Protein AF-Q2NH17-F1 (afdb_monomer_lite)

Sequence (247 aa):
MTDDKYIAPPWIKYPTAPEKSDFWRNGSGAEYLIKFNKNITDKDKYYKIFPKAPTFTQELEPSTSLSEDAQELIKSTLKPLFIKLWTRDGKPKYNIDFNEDKNYIQMYDTIYKDTTHHIHIGTKTYDSAKEIISLIENDLKSKSPELWNELKYTLYLNALYYKIVTDINFTKELIKTKDRCIVFKSDNLEWGVTIDDGKLIGQNLFGFAMMEIRDVLCDVYENYDLIDWDLSGSPYSKERCSCNHVH

InterPro domains:
  IPR012816 NADAR [PF08719] (94-217)
  IPR012816 NADAR [cd15457] (123-215)
  IPR037238 YbiA-like superfamily [G3DSA:1.10.357.40] (50-223)
  IPR037238 YbiA-like superfamily [SSF143990] (108-218)

Foldseek 3Di:
DDLQFAAADLCQQPVQEAPPHCCCVDDPNVVLVVLNVVRDPDVVVVCQLAPDFLSHDDADQADPVADPVLNCLQPDPPHDPLQGDPDNQQDFPDDDFCQVPVQADEDECCQQVAQPFWQDHHPDTHRGLVRQLVVVLVVQVVVPPSSCVRRSLSNLLSSSLSSQSLAVVSLVVLLVCPPHQYAYDDPAQACGFDADPNGTGHDNSVSSSSV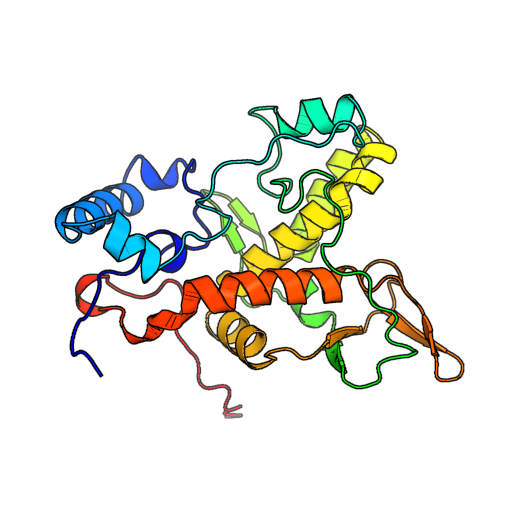VSNVSSCRNCVCVVSHDCVSNPDGSYDDDPPDPPPD

Radius of gyration: 18.93 Å; chains: 1; bounding box: 44×49×52 Å

Organism: Methanosphaera stadtmanae (strain ATCC 43021 / DSM 3091 / JCM 11832 / MCB-3) (NCBI:txid339860)

pLDDT: mean 91.47, std 10.37, range [31.08, 98.12]

Structure (mmCIF, N/CA/C/O backbone):
data_AF-Q2NH17-F1
#
_entry.id   AF-Q2NH17-F1
#
loop_
_atom_site.group_PDB
_atom_site.id
_atom_site.type_symbol
_atom_site.label_atom_id
_atom_site.label_alt_id
_atom_site.label_comp_id
_atom_site.label_asym_id
_atom_site.label_entity_id
_atom_site.label_seq_id
_atom_site.pdbx_PDB_ins_code
_atom_site.Cartn_x
_atom_site.Cartn_y
_atom_site.Cartn_z
_atom_site.occupancy
_atom_site.B_iso_or_equiv
_atom_site.auth_seq_id
_atom_site.auth_comp_id
_atom_site.auth_asym_id
_atom_site.auth_atom_id
_atom_site.pdbx_PDB_model_num
ATOM 1 N N . MET A 1 1 ? -1.056 -19.127 -25.199 1.00 43.59 1 MET A N 1
ATOM 2 C CA . MET A 1 1 ? -0.249 -18.203 -24.382 1.00 43.59 1 MET A CA 1
ATOM 3 C C . MET A 1 1 ? 0.605 -17.443 -25.370 1.00 43.59 1 MET A C 1
ATOM 5 O O . MET A 1 1 ? 1.228 -18.084 -26.203 1.00 43.59 1 MET A O 1
ATOM 9 N N . THR A 1 2 ? 0.488 -16.124 -25.420 1.00 48.53 2 THR A N 1
ATOM 10 C CA . THR A 1 2 ? 1.326 -15.289 -26.286 1.00 48.53 2 THR A CA 1
ATOM 11 C C . THR A 1 2 ? 2.739 -15.280 -25.708 1.00 48.53 2 THR A C 1
ATOM 13 O O . THR A 1 2 ? 2.886 -14.955 -24.535 1.00 48.53 2 THR A O 1
ATOM 16 N N . ASP A 1 3 ? 3.758 -15.607 -26.507 1.00 62.19 3 ASP A N 1
ATOM 17 C CA . ASP A 1 3 ? 5.193 -15.513 -26.148 1.00 62.19 3 ASP A CA 1
ATOM 18 C C . ASP A 1 3 ? 5.678 -14.055 -25.971 1.00 62.19 3 ASP A C 1
ATOM 20 O O . ASP A 1 3 ? 6.877 -13.769 -25.947 1.00 62.19 3 ASP A O 1
ATOM 24 N N . ASP A 1 4 ? 4.745 -13.110 -25.868 1.00 77.19 4 ASP A N 1
ATOM 25 C CA . ASP A 1 4 ? 5.026 -11.696 -25.702 1.00 77.19 4 ASP A CA 1
ATOM 26 C C . ASP A 1 4 ? 5.617 -11.470 -24.308 1.00 77.19 4 ASP A C 1
ATOM 28 O O . ASP A 1 4 ? 4.916 -11.574 -23.299 1.00 77.19 4 ASP A O 1
ATOM 32 N N . LYS A 1 5 ? 6.912 -11.146 -24.255 1.00 89.75 5 LYS A N 1
ATOM 33 C CA . LYS A 1 5 ? 7.563 -10.695 -23.027 1.00 89.75 5 LYS A CA 1
ATOM 34 C C . LYS A 1 5 ? 7.636 -9.170 -22.982 1.00 89.75 5 LYS A C 1
ATOM 36 O O . LYS A 1 5 ? 7.979 -8.522 -23.971 1.00 89.75 5 LYS A O 1
ATOM 41 N N . TYR A 1 6 ? 7.349 -8.595 -21.820 1.00 95.94 6 TYR A N 1
ATOM 42 C CA . TYR A 1 6 ? 7.254 -7.150 -21.621 1.00 95.94 6 TYR A CA 1
ATOM 43 C C . TYR A 1 6 ? 8.333 -6.646 -20.667 1.00 95.94 6 TYR A C 1
ATOM 45 O O . TYR A 1 6 ? 8.653 -7.303 -19.681 1.00 95.94 6 TYR A O 1
ATOM 53 N N . ILE A 1 7 ? 8.877 -5.449 -20.906 1.00 97.44 7 ILE A N 1
ATOM 54 C CA . ILE A 1 7 ? 9.678 -4.795 -19.864 1.00 97.44 7 ILE A CA 1
ATOM 55 C C . ILE A 1 7 ? 8.804 -4.589 -18.622 1.00 97.44 7 ILE A C 1
ATOM 57 O O . ILE A 1 7 ? 7.632 -4.278 -18.764 1.00 97.44 7 ILE A O 1
ATOM 61 N N . ALA A 1 8 ? 9.340 -4.755 -17.415 1.00 97.50 8 ALA A N 1
ATOM 62 C CA . ALA A 1 8 ? 8.573 -4.548 -16.198 1.00 97.50 8 ALA A CA 1
ATOM 63 C C . ALA A 1 8 ? 8.121 -3.079 -16.100 1.00 97.50 8 ALA A C 1
ATOM 65 O O . ALA A 1 8 ? 8.876 -2.159 -16.440 1.00 97.50 8 ALA A O 1
ATOM 66 N N . PRO A 1 9 ? 6.909 -2.808 -15.599 1.00 97.31 9 PRO A N 1
ATOM 67 C CA . PRO A 1 9 ? 6.515 -1.441 -15.334 1.00 97.31 9 PRO A CA 1
ATOM 68 C C . PRO A 1 9 ? 7.283 -0.863 -14.132 1.00 97.31 9 PRO A C 1
ATOM 70 O O . PRO A 1 9 ? 7.614 -1.603 -13.197 1.00 97.31 9 PRO A O 1
ATOM 73 N N . PRO A 1 10 ? 7.517 0.465 -14.087 1.00 96.94 10 PRO A N 1
ATOM 74 C CA . PRO A 1 10 ? 8.231 1.123 -12.993 1.00 96.94 10 PRO A CA 1
ATOM 75 C C . PRO A 1 10 ? 7.673 0.799 -11.603 1.00 96.94 10 PRO A C 1
ATOM 77 O O . PRO A 1 10 ? 8.448 0.612 -10.671 1.00 96.94 10 PRO A O 1
ATOM 80 N N . TRP A 1 11 ? 6.350 0.656 -11.473 1.00 96.19 11 TRP A N 1
ATOM 81 C CA . TRP A 1 11 ? 5.683 0.345 -10.204 1.00 96.19 11 TRP A CA 1
ATOM 82 C C . TRP A 1 11 ? 5.767 -1.120 -9.766 1.00 96.19 11 TRP A C 1
ATOM 84 O O . TRP A 1 11 ? 5.442 -1.404 -8.622 1.00 96.19 11 TRP A O 1
ATOM 94 N N . ILE A 1 12 ? 6.205 -2.042 -10.628 1.00 96.56 12 ILE A N 1
ATOM 95 C CA . ILE A 1 12 ? 6.533 -3.427 -10.236 1.00 96.56 12 ILE A CA 1
ATOM 96 C C . ILE A 1 12 ? 8.044 -3.576 -10.046 1.00 96.56 12 ILE A C 1
ATOM 98 O O . ILE A 1 12 ? 8.497 -4.279 -9.146 1.00 96.56 12 ILE A O 1
ATOM 102 N N . LYS A 1 13 ? 8.844 -2.903 -10.882 1.00 96.19 13 LYS A N 1
ATOM 103 C CA . LYS A 1 13 ? 10.307 -2.913 -10.781 1.00 96.19 13 LYS A CA 1
ATOM 104 C C . LYS A 1 13 ? 10.810 -2.198 -9.524 1.00 96.19 13 LYS A C 1
ATOM 106 O O . LYS A 1 13 ? 11.774 -2.653 -8.915 1.00 96.19 13 LYS A O 1
ATOM 111 N N . TYR A 1 14 ? 10.185 -1.080 -9.170 1.00 94.88 14 TYR A N 1
ATOM 112 C CA . TYR A 1 14 ? 10.522 -0.244 -8.020 1.00 94.88 14 TYR A CA 1
ATOM 113 C C . TYR A 1 14 ? 9.231 0.131 -7.268 1.00 94.88 14 TYR A C 1
ATOM 115 O O . TYR A 1 14 ? 8.840 1.301 -7.245 1.00 94.88 14 TYR A O 1
ATOM 123 N N . PRO A 1 15 ? 8.539 -0.847 -6.653 1.00 93.44 15 PRO A N 1
ATOM 124 C CA . PRO A 1 15 ? 7.209 -0.643 -6.074 1.00 93.44 15 PRO A CA 1
ATOM 125 C C . PRO A 1 15 ? 7.209 0.346 -4.903 1.00 93.44 15 PRO A C 1
ATOM 127 O O . PRO A 1 15 ? 6.196 0.991 -4.622 1.00 93.44 15 PRO A O 1
ATOM 130 N N . THR A 1 16 ? 8.364 0.522 -4.256 1.00 92.06 16 THR A N 1
ATOM 131 C CA . THR A 1 16 ? 8.556 1.460 -3.150 1.00 92.06 16 THR A CA 1
ATOM 132 C C . THR A 1 16 ? 8.984 2.868 -3.588 1.00 92.06 16 THR A C 1
ATOM 134 O O . THR A 1 16 ? 9.217 3.728 -2.739 1.00 92.06 16 THR A O 1
ATOM 137 N N . ALA A 1 17 ? 9.068 3.138 -4.898 1.00 92.44 17 ALA A N 1
ATOM 138 C CA . ALA A 1 17 ? 9.430 4.439 -5.458 1.00 92.44 17 ALA A CA 1
ATOM 139 C C . ALA A 1 17 ? 8.215 5.115 -6.133 1.00 92.44 17 ALA A C 1
ATOM 141 O O . ALA A 1 17 ? 7.954 4.868 -7.311 1.00 92.44 17 ALA A O 1
ATOM 142 N N . PRO A 1 18 ? 7.478 5.996 -5.425 1.00 91.25 18 PRO A N 1
ATOM 143 C CA . PRO A 1 18 ? 6.349 6.739 -5.993 1.00 91.25 18 PRO A CA 1
ATOM 144 C C . PRO A 1 18 ? 6.716 7.520 -7.254 1.00 91.25 18 PRO A C 1
ATOM 146 O O . PRO A 1 18 ? 7.842 7.996 -7.366 1.00 91.25 18 PRO A O 1
ATOM 149 N N . GLU A 1 19 ? 5.757 7.753 -8.152 1.00 90.81 19 GLU A N 1
ATOM 150 C CA . GLU A 1 19 ? 5.987 8.444 -9.438 1.00 90.81 19 GLU A CA 1
ATOM 151 C C . GLU A 1 19 ? 6.647 9.827 -9.282 1.00 90.81 19 GLU A C 1
ATOM 153 O O . GLU A 1 19 ? 7.507 10.199 -10.075 1.00 90.81 19 GLU A O 1
ATOM 158 N N . LYS A 1 20 ? 6.302 10.575 -8.225 1.00 87.75 20 LYS A N 1
ATOM 159 C CA . LYS A 1 20 ? 6.858 11.914 -7.944 1.00 87.75 20 LYS A CA 1
ATOM 160 C C . LYS A 1 20 ? 8.174 11.901 -7.144 1.00 87.75 20 LYS A C 1
ATOM 162 O O . LYS A 1 20 ? 8.667 12.966 -6.784 1.00 87.75 20 LYS A O 1
ATOM 167 N N . SER A 1 21 ? 8.724 10.725 -6.837 1.00 88.62 21 SER A N 1
ATOM 168 C CA . SER A 1 21 ? 9.967 10.568 -6.071 1.00 88.62 21 SER A CA 1
ATOM 169 C C . SER A 1 21 ? 11.184 11.127 -6.813 1.00 88.62 21 SER A C 1
ATOM 171 O O . SER A 1 21 ? 11.317 10.951 -8.025 1.00 88.62 21 SER A O 1
ATOM 173 N N . ASP A 1 22 ? 12.135 11.701 -6.069 1.00 89.06 22 ASP A N 1
ATOM 174 C CA . ASP A 1 22 ? 13.439 12.109 -6.609 1.00 89.06 22 ASP A CA 1
ATOM 175 C C . ASP A 1 22 ? 14.248 10.929 -7.174 1.00 89.06 22 ASP A C 1
ATOM 177 O O . ASP A 1 22 ? 15.114 11.140 -8.022 1.00 89.06 22 ASP A O 1
ATOM 181 N N . PHE A 1 23 ? 13.920 9.689 -6.784 1.00 91.44 23 PHE A N 1
ATOM 182 C CA . PHE A 1 23 ? 14.492 8.465 -7.359 1.00 91.44 23 PHE A CA 1
ATOM 183 C C . PHE A 1 23 ? 14.424 8.445 -8.894 1.00 91.44 23 PHE A C 1
ATOM 185 O O . PHE A 1 23 ? 15.325 7.941 -9.556 1.00 91.44 23 PHE A O 1
ATOM 192 N N . TRP A 1 24 ? 13.374 9.026 -9.476 1.00 94.06 24 TRP A N 1
ATOM 193 C CA . TRP A 1 24 ? 13.158 9.036 -10.922 1.00 94.06 24 TRP A CA 1
ATOM 194 C C . TRP A 1 24 ? 13.923 10.135 -11.663 1.00 94.06 24 TRP A C 1
ATOM 196 O O . TRP A 1 24 ? 13.931 10.148 -12.893 1.00 94.06 24 TRP A O 1
ATOM 206 N N . ARG A 1 25 ? 14.557 11.066 -10.941 1.00 92.31 25 ARG A N 1
ATOM 207 C CA . ARG A 1 25 ? 15.216 12.240 -11.532 1.00 92.31 25 ARG A CA 1
ATOM 208 C C . ARG A 1 25 ? 16.667 11.986 -11.924 1.00 92.31 25 ARG A C 1
ATOM 210 O O . ARG A 1 25 ? 17.185 12.696 -12.781 1.00 92.31 25 ARG A O 1
ATOM 217 N N . ASN A 1 26 ? 17.333 11.012 -11.307 1.00 90.62 26 ASN A N 1
ATOM 218 C CA . ASN A 1 26 ? 18.725 10.671 -11.596 1.00 90.62 26 ASN A CA 1
ATOM 219 C C . ASN A 1 26 ? 19.029 9.189 -11.308 1.00 90.62 26 ASN A C 1
ATOM 221 O O . ASN A 1 26 ? 18.179 8.448 -10.817 1.00 90.62 26 ASN A O 1
ATOM 225 N N . GLY A 1 27 ? 20.244 8.757 -11.658 1.00 91.06 27 GLY A N 1
ATOM 226 C CA . GLY A 1 27 ? 20.744 7.414 -11.369 1.00 91.06 27 GLY A CA 1
ATOM 227 C C . GLY A 1 27 ? 19.904 6.292 -11.987 1.00 91.06 27 GLY A C 1
ATOM 228 O O . GLY A 1 27 ? 19.336 6.436 -13.072 1.00 91.06 27 GLY A O 1
ATOM 229 N N . SER A 1 28 ? 19.815 5.171 -11.268 1.00 91.19 28 SER A N 1
ATOM 230 C CA . SER A 1 28 ? 19.184 3.940 -11.756 1.00 91.19 28 SER A CA 1
ATOM 231 C C . SER A 1 28 ? 17.696 4.095 -12.078 1.00 91.19 28 SER A C 1
ATOM 233 O O . SER A 1 28 ? 17.215 3.474 -13.026 1.00 91.19 28 SER A O 1
ATOM 235 N N . GLY A 1 29 ? 16.963 4.940 -11.346 1.00 93.75 29 GLY A N 1
ATOM 236 C CA . GLY A 1 29 ? 15.556 5.217 -11.634 1.00 93.75 29 GLY A CA 1
ATOM 237 C C . GLY A 1 29 ? 15.375 5.951 -12.963 1.00 93.75 29 GLY A C 1
ATOM 238 O O . GLY A 1 29 ? 14.592 5.514 -13.809 1.00 93.75 29 GLY A O 1
ATOM 239 N N . ALA A 1 30 ? 16.139 7.024 -13.192 1.00 96.12 30 ALA A N 1
ATOM 240 C CA . ALA A 1 30 ? 16.091 7.772 -14.451 1.00 96.12 30 ALA A CA 1
ATOM 241 C C . ALA A 1 30 ? 16.504 6.911 -15.659 1.00 96.12 30 ALA A C 1
ATOM 243 O O . ALA A 1 30 ? 15.814 6.900 -16.682 1.00 96.12 30 ALA A O 1
ATOM 244 N N . GLU A 1 31 ? 17.586 6.138 -15.529 1.00 96.69 31 GLU A N 1
ATOM 245 C CA . GLU A 1 31 ? 18.033 5.192 -16.559 1.00 96.69 31 GLU A CA 1
ATOM 246 C C . GLU A 1 31 ? 16.952 4.156 -16.885 1.00 96.69 31 GLU A C 1
ATOM 248 O O . GLU A 1 31 ? 16.686 3.866 -18.057 1.00 96.69 31 GLU A O 1
ATOM 253 N N . TYR A 1 32 ? 16.276 3.634 -15.857 1.00 97.31 32 TYR A N 1
ATOM 254 C CA . TYR A 1 32 ? 15.197 2.676 -16.046 1.00 97.31 32 TYR A CA 1
ATOM 255 C C . TYR A 1 32 ? 13.991 3.287 -16.763 1.00 97.31 32 TYR A C 1
ATOM 257 O O . TYR A 1 32 ? 13.430 2.640 -17.644 1.00 97.31 32 TYR A O 1
ATOM 265 N N . LEU A 1 33 ? 13.617 4.539 -16.472 1.00 96.56 33 LEU A N 1
ATOM 266 C CA . LEU A 1 33 ? 12.535 5.216 -17.198 1.00 96.56 33 LEU A CA 1
ATOM 267 C C . LEU A 1 33 ? 12.870 5.441 -18.671 1.00 96.56 33 LEU A C 1
ATOM 269 O O . LEU A 1 33 ? 11.996 5.278 -19.523 1.00 96.56 33 LEU A O 1
ATOM 273 N N . ILE A 1 34 ? 14.117 5.787 -19.000 1.00 96.44 34 ILE A N 1
ATOM 274 C CA . ILE A 1 34 ? 14.558 5.894 -20.398 1.00 96.44 34 ILE A CA 1
ATOM 275 C C . ILE A 1 34 ? 14.418 4.533 -21.085 1.00 96.44 34 ILE A C 1
ATOM 277 O O . ILE A 1 34 ? 13.842 4.442 -22.172 1.00 96.44 34 ILE A O 1
ATOM 281 N N . LYS A 1 35 ? 14.882 3.461 -20.429 1.00 97.19 35 LYS A N 1
ATOM 282 C CA . LYS A 1 35 ? 14.757 2.089 -20.936 1.00 97.19 35 LYS A CA 1
ATOM 283 C C . LYS A 1 35 ? 13.294 1.688 -21.134 1.00 97.19 35 LYS A C 1
ATOM 285 O O . LYS A 1 35 ? 12.949 1.192 -22.201 1.00 97.19 35 LYS A O 1
ATOM 290 N N . PHE A 1 36 ? 12.438 1.944 -20.151 1.00 97.12 36 PHE A N 1
ATOM 291 C CA . PHE A 1 36 ? 11.000 1.682 -20.197 1.00 97.12 36 PHE A CA 1
ATOM 292 C C . PHE A 1 36 ? 10.325 2.390 -21.369 1.00 97.12 36 PHE A C 1
ATOM 294 O O . PHE A 1 36 ? 9.698 1.740 -22.200 1.00 97.12 36 PHE A O 1
ATOM 301 N N . ASN A 1 37 ? 10.537 3.700 -21.512 1.00 95.62 37 ASN A N 1
ATOM 302 C CA . ASN A 1 37 ? 9.937 4.475 -22.598 1.00 95.62 37 ASN A CA 1
ATOM 303 C C . ASN A 1 37 ? 10.445 4.056 -23.987 1.00 95.62 37 ASN A C 1
ATOM 305 O O . ASN A 1 37 ? 9.685 4.119 -24.945 1.00 95.62 37 ASN A O 1
ATOM 309 N N . LYS A 1 38 ? 11.699 3.601 -24.111 1.00 95.88 38 LYS A N 1
ATOM 310 C CA . LYS A 1 38 ? 12.240 3.096 -25.384 1.00 95.88 38 LYS A CA 1
ATOM 311 C C . LYS A 1 38 ? 11.610 1.766 -25.814 1.00 95.88 38 LYS A C 1
ATOM 313 O O . LYS A 1 38 ? 11.531 1.499 -27.008 1.00 95.88 38 LYS A O 1
ATOM 318 N N . ASN A 1 39 ? 11.201 0.931 -24.858 1.00 95.31 39 ASN A N 1
ATOM 319 C CA . ASN A 1 39 ? 10.670 -0.410 -25.122 1.00 95.31 39 ASN A CA 1
ATOM 320 C C . ASN A 1 39 ? 9.137 -0.451 -25.228 1.00 95.31 39 ASN A C 1
ATOM 322 O O . ASN A 1 39 ? 8.578 -1.519 -25.461 1.00 95.31 39 ASN A O 1
ATOM 326 N N . ILE A 1 40 ? 8.449 0.685 -25.075 1.00 94.12 40 ILE A N 1
ATOM 327 C CA . ILE A 1 40 ? 6.987 0.760 -25.157 1.00 94.12 40 ILE A CA 1
ATOM 328 C C . ILE A 1 40 ? 6.589 1.695 -26.286 1.00 94.12 40 ILE A C 1
ATOM 330 O O . ILE A 1 40 ? 6.751 2.909 -26.195 1.00 94.12 40 ILE A O 1
ATOM 334 N N . THR A 1 41 ? 6.027 1.112 -27.341 1.00 90.06 41 THR A N 1
ATOM 335 C CA . THR A 1 41 ? 5.522 1.847 -28.506 1.00 90.06 41 THR A CA 1
ATOM 336 C C . THR A 1 41 ? 4.108 2.379 -28.289 1.00 90.06 41 THR A C 1
ATOM 338 O O . THR A 1 41 ? 3.795 3.476 -28.735 1.00 90.06 41 THR A O 1
ATOM 341 N N . ASP A 1 42 ? 3.264 1.620 -27.586 1.00 94.12 42 ASP A N 1
ATOM 342 C CA . ASP A 1 42 ? 1.873 1.967 -27.287 1.00 94.12 42 ASP A CA 1
ATOM 343 C C . ASP A 1 42 ? 1.634 1.871 -25.776 1.00 94.12 42 ASP A C 1
ATOM 345 O O . ASP A 1 42 ? 1.506 0.781 -25.210 1.00 94.12 42 ASP A O 1
ATOM 349 N N . LYS A 1 43 ? 1.605 3.034 -25.119 1.00 93.31 43 LYS A N 1
ATOM 350 C CA . LYS A 1 43 ? 1.396 3.131 -23.670 1.00 93.31 43 LYS A CA 1
ATOM 351 C C . LYS A 1 43 ? -0.020 2.751 -23.260 1.00 93.31 43 LYS A C 1
ATOM 353 O O . LYS A 1 43 ? -0.178 2.168 -22.194 1.00 93.31 43 LYS A O 1
ATOM 358 N N . ASP A 1 44 ? -1.025 3.026 -24.085 1.00 93.88 44 ASP A N 1
ATOM 359 C CA . ASP A 1 44 ? -2.419 2.743 -23.741 1.00 93.88 44 ASP A CA 1
ATOM 360 C C . ASP A 1 44 ? -2.690 1.241 -23.788 1.00 93.88 44 ASP A C 1
ATOM 362 O O . ASP A 1 44 ? -3.342 0.696 -22.896 1.00 93.88 44 ASP A O 1
ATOM 366 N N . LYS A 1 45 ? -2.138 0.541 -24.787 1.00 94.69 45 LYS A N 1
ATOM 367 C CA . LYS A 1 45 ? -2.148 -0.926 -24.812 1.00 94.69 45 LYS A CA 1
ATOM 368 C C . LYS A 1 45 ? -1.350 -1.493 -23.643 1.00 94.69 45 LYS A C 1
ATOM 370 O O . LYS A 1 45 ? -1.830 -2.402 -22.971 1.00 94.69 45 LYS A O 1
ATOM 375 N N . TYR A 1 46 ? -0.163 -0.952 -23.378 1.00 95.81 46 TYR A N 1
ATOM 376 C CA . TYR A 1 46 ? 0.689 -1.432 -22.295 1.00 95.81 46 TYR A CA 1
ATOM 377 C C . TYR A 1 46 ? 0.016 -1.281 -20.919 1.00 95.81 46 TYR A C 1
ATOM 379 O O . TYR A 1 46 ? 0.009 -2.227 -20.138 1.00 95.81 46 TYR A O 1
ATOM 387 N N . TYR A 1 47 ? -0.615 -0.138 -20.632 1.00 95.19 47 TYR A N 1
ATOM 388 C CA . TYR A 1 47 ? -1.283 0.110 -19.349 1.00 95.19 47 TYR A CA 1
ATOM 389 C C . TYR A 1 47 ? -2.574 -0.691 -19.146 1.00 95.19 47 TYR A C 1
ATOM 391 O O . TYR A 1 47 ? -3.039 -0.802 -18.016 1.00 95.19 47 TYR A O 1
ATOM 399 N N . LYS A 1 48 ? -3.144 -1.278 -20.206 1.00 95.38 48 LYS A N 1
ATOM 400 C CA . LYS A 1 48 ? -4.221 -2.274 -20.075 1.00 95.38 48 LYS A CA 1
ATOM 401 C C . LYS A 1 48 ? -3.701 -3.638 -19.622 1.00 95.38 48 LYS A C 1
ATOM 403 O O . LYS A 1 48 ? -4.440 -4.363 -18.976 1.00 95.38 48 LYS A O 1
ATOM 408 N N . ILE A 1 49 ? -2.461 -3.981 -19.975 1.00 95.62 49 ILE A N 1
ATOM 409 C CA . ILE A 1 49 ? -1.808 -5.238 -19.569 1.00 95.62 49 ILE A CA 1
ATOM 410 C C . ILE A 1 49 ? -1.223 -5.089 -18.161 1.00 95.62 49 ILE A C 1
ATOM 412 O O . ILE A 1 49 ? -1.355 -5.976 -17.325 1.00 95.62 49 ILE A O 1
ATOM 416 N N . PHE A 1 50 ? -0.590 -3.948 -17.897 1.00 96.38 50 PHE A N 1
ATOM 417 C CA . PHE A 1 50 ? -0.048 -3.594 -16.594 1.00 96.38 50 PHE A CA 1
ATOM 418 C C . PHE A 1 50 ? -0.726 -2.309 -16.114 1.00 96.38 50 PHE A C 1
ATOM 420 O O . PHE A 1 50 ? -0.272 -1.216 -16.466 1.00 96.38 50 PHE A O 1
ATOM 427 N N . PRO A 1 51 ? -1.811 -2.393 -15.331 1.00 96.56 51 PRO A N 1
ATOM 428 C CA . PRO A 1 51 ? -2.416 -1.209 -14.744 1.00 96.56 51 PRO A CA 1
ATOM 429 C C . PRO A 1 51 ? -1.474 -0.581 -13.712 1.00 96.56 51 PRO A C 1
ATOM 431 O O . PRO A 1 51 ? -0.674 -1.257 -13.058 1.00 96.56 51 PRO A O 1
ATOM 434 N N . LYS A 1 52 ? -1.547 0.747 -13.581 1.00 95.31 52 LYS A N 1
ATOM 435 C CA . LYS A 1 52 ? -0.714 1.502 -12.640 1.00 95.31 52 LYS A CA 1
ATOM 436 C C . LYS A 1 52 ? -1.093 1.173 -11.198 1.00 95.31 52 LYS A C 1
ATOM 438 O O . LYS A 1 52 ? -2.257 1.278 -10.824 1.00 95.31 52 LYS A O 1
ATOM 443 N N . ALA A 1 53 ? -0.091 0.895 -10.368 1.00 93.81 53 ALA A N 1
ATOM 444 C CA . ALA A 1 53 ? -0.295 0.791 -8.929 1.00 93.81 53 ALA A CA 1
ATOM 445 C C . ALA A 1 53 ? -0.640 2.159 -8.295 1.00 93.81 53 ALA A C 1
ATOM 447 O O . ALA A 1 53 ? -0.265 3.199 -8.849 1.00 93.81 53 ALA A O 1
ATOM 448 N N . PRO A 1 54 ? -1.254 2.195 -7.097 1.00 89.69 54 PRO A N 1
ATOM 449 C CA . PRO A 1 54 ? -1.608 3.425 -6.391 1.00 89.69 54 PRO A CA 1
ATOM 450 C C . PRO A 1 54 ? -0.436 4.376 -6.175 1.00 89.69 54 PRO A C 1
ATOM 452 O O . PRO A 1 54 ? -0.627 5.582 -6.130 1.00 89.69 54 PRO A O 1
ATOM 455 N N . THR A 1 55 ? 0.807 3.899 -6.110 1.00 86.12 55 THR A N 1
ATOM 456 C CA . THR A 1 55 ? 1.996 4.766 -6.005 1.00 86.12 55 THR A CA 1
ATOM 457 C C . THR A 1 55 ? 2.304 5.558 -7.287 1.00 86.12 55 THR A C 1
ATOM 459 O O . THR A 1 55 ? 3.119 6.483 -7.252 1.00 86.12 55 THR A O 1
ATOM 462 N N . PHE A 1 56 ? 1.623 5.244 -8.395 1.00 90.62 56 PHE A N 1
ATOM 463 C CA . PHE A 1 56 ? 1.779 5.836 -9.732 1.00 90.62 56 PHE A CA 1
ATOM 464 C C . PHE A 1 56 ? 0.501 6.453 -10.308 1.00 90.62 56 PHE A C 1
ATOM 466 O O . PHE A 1 56 ? 0.495 6.928 -11.448 1.00 90.62 56 PHE A O 1
ATOM 473 N N . THR A 1 57 ? -0.593 6.439 -9.552 1.00 90.31 57 THR A N 1
ATOM 474 C CA . THR A 1 57 ? -1.839 7.109 -9.930 1.00 90.31 57 THR A CA 1
ATOM 475 C C . THR A 1 57 ? -1.836 8.574 -9.503 1.00 90.31 57 THR A C 1
ATOM 477 O O . THR A 1 57 ? -1.095 8.984 -8.603 1.00 90.31 57 THR A O 1
ATOM 480 N N . GLN A 1 58 ? -2.703 9.369 -10.129 1.00 88.31 58 GLN A N 1
ATOM 481 C CA . GLN A 1 58 ? -2.975 10.726 -9.666 1.00 88.31 58 GLN A CA 1
ATOM 482 C C . GLN A 1 58 ? -3.587 10.700 -8.263 1.00 88.31 58 GLN A C 1
ATOM 484 O O . GLN A 1 58 ? -4.165 9.704 -7.829 1.00 88.31 58 GLN A O 1
ATOM 489 N N . GLU A 1 59 ? -3.405 11.792 -7.533 1.00 90.50 59 GLU A N 1
ATOM 490 C CA . GLU A 1 59 ? -4.009 11.937 -6.215 1.00 90.50 59 GLU A CA 1
ATOM 491 C C . GLU A 1 59 ? -5.497 12.247 -6.343 1.00 90.50 59 GLU A C 1
ATOM 493 O O . GLU A 1 59 ? -5.930 12.876 -7.308 1.00 90.50 59 GLU A O 1
ATOM 498 N N . LEU A 1 60 ? -6.271 11.782 -5.367 1.00 92.94 60 LEU A N 1
ATOM 499 C CA . LEU A 1 60 ? -7.698 12.048 -5.308 1.00 92.94 60 LEU A CA 1
ATOM 500 C C . LEU A 1 60 ? -7.957 13.409 -4.670 1.00 92.94 60 LEU A C 1
ATOM 502 O O . LEU A 1 60 ? -7.338 13.756 -3.664 1.00 92.94 60 LEU A O 1
ATOM 506 N N . GLU A 1 61 ? -8.937 14.131 -5.209 1.00 94.31 61 GLU A N 1
ATOM 507 C CA . GLU A 1 61 ? -9.480 15.306 -4.536 1.00 94.31 61 GLU A CA 1
ATOM 508 C C . GLU A 1 61 ? -10.251 14.874 -3.279 1.00 94.31 61 GLU A C 1
ATOM 510 O O . GLU A 1 61 ? -11.200 14.076 -3.397 1.00 94.31 61 GLU A O 1
ATOM 515 N N . PRO A 1 62 ? -9.883 15.389 -2.090 1.00 95.94 62 PRO A N 1
ATOM 516 C CA . PRO A 1 62 ? -10.521 14.991 -0.848 1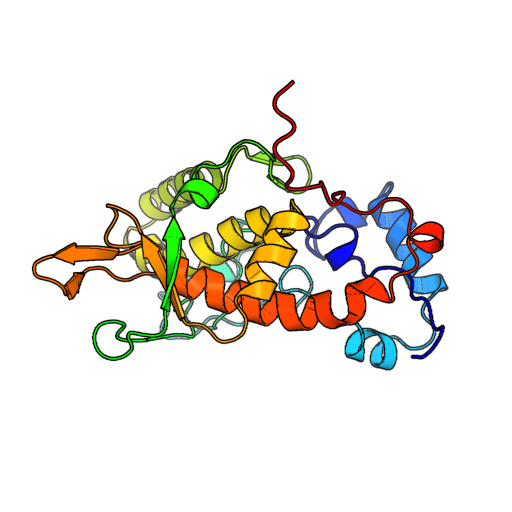.00 95.94 62 PRO A CA 1
ATOM 517 C C . PRO A 1 62 ? -12.008 15.361 -0.853 1.00 95.94 62 PRO A C 1
ATOM 519 O O . PRO A 1 62 ? -12.444 16.330 -1.480 1.00 95.94 62 PRO A O 1
ATOM 522 N N . SER A 1 63 ? -12.804 14.534 -0.185 1.00 95.88 63 SER A N 1
ATOM 523 C CA . SER A 1 63 ? -14.231 14.751 0.023 1.00 95.88 63 SER A CA 1
ATOM 524 C C . SER A 1 63 ? -14.464 15.952 0.937 1.00 95.88 63 SER A C 1
ATOM 526 O O . SER A 1 63 ? -13.715 16.170 1.886 1.00 95.88 63 SER A O 1
ATOM 528 N N . THR A 1 64 ? -15.568 16.668 0.722 1.00 95.00 64 THR A N 1
ATOM 529 C CA . THR A 1 64 ? -16.034 17.730 1.630 1.00 95.00 64 THR A CA 1
ATOM 530 C C . THR A 1 64 ? -16.496 17.195 2.988 1.00 95.00 64 THR A C 1
ATOM 532 O O . THR A 1 64 ? -16.821 17.979 3.869 1.00 95.00 64 THR A O 1
ATOM 535 N N . SER A 1 65 ? -16.577 15.870 3.152 1.00 95.19 65 SER A N 1
ATOM 536 C CA . SER A 1 65 ? -16.849 15.222 4.439 1.00 95.19 65 SER A CA 1
ATOM 537 C C . SER A 1 65 ? -15.647 15.203 5.383 1.00 95.19 65 SER A C 1
ATOM 539 O O . SER A 1 65 ? -15.831 14.859 6.543 1.00 95.19 65 SER A O 1
ATOM 541 N N . LEU A 1 66 ? -14.441 15.483 4.880 1.00 96.06 66 LEU A N 1
ATOM 542 C CA . LEU A 1 66 ? -13.237 15.640 5.693 1.00 96.06 66 LEU A CA 1
ATOM 543 C C . LEU A 1 66 ? -13.157 17.071 6.227 1.00 96.06 66 LEU A C 1
ATOM 545 O O . LEU A 1 66 ? -13.570 18.012 5.540 1.00 96.06 66 LEU A O 1
ATOM 549 N N . SER A 1 67 ? -12.571 17.239 7.408 1.00 95.69 67 SER A N 1
ATOM 550 C CA . SER A 1 67 ? -12.271 18.547 7.986 1.00 95.69 67 SER A CA 1
ATOM 551 C C . SER A 1 67 ? -11.428 19.421 7.048 1.00 95.69 67 SER A C 1
ATOM 553 O O . SER A 1 67 ? -10.697 18.926 6.184 1.00 95.69 67 SER A O 1
ATOM 555 N N . GLU A 1 68 ? -11.524 20.743 7.209 1.00 95.19 68 GLU A N 1
ATOM 556 C CA . GLU A 1 68 ? -10.704 21.694 6.443 1.00 95.19 68 GLU A CA 1
ATOM 557 C C . GLU A 1 68 ? -9.207 21.419 6.644 1.00 95.19 68 GLU A C 1
ATOM 559 O O . GLU A 1 68 ? -8.465 21.352 5.663 1.00 95.19 68 GLU A O 1
ATOM 564 N N . ASP A 1 69 ? -8.797 21.124 7.882 1.00 94.06 69 ASP A N 1
ATOM 565 C CA . ASP A 1 69 ? -7.422 20.757 8.232 1.00 94.06 69 ASP A CA 1
ATOM 566 C C . ASP A 1 69 ? -6.952 19.502 7.474 1.00 94.06 69 ASP A C 1
ATOM 568 O O . ASP A 1 69 ? -5.835 19.464 6.946 1.00 94.06 69 ASP A O 1
ATOM 572 N N . ALA A 1 70 ? -7.791 18.461 7.382 1.00 95.44 70 ALA A N 1
ATOM 573 C CA . ALA A 1 70 ? -7.448 17.248 6.641 1.00 95.44 70 ALA A CA 1
ATOM 574 C C . ALA A 1 70 ? -7.333 17.527 5.142 1.00 95.44 70 ALA A C 1
ATOM 576 O O . ALA A 1 70 ? -6.394 17.060 4.491 1.00 95.44 70 ALA A O 1
ATOM 577 N N . GLN A 1 71 ? -8.258 18.313 4.586 1.00 95.75 71 GLN A N 1
ATOM 578 C CA . GLN A 1 71 ? -8.218 18.703 3.179 1.00 95.75 71 GLN A CA 1
ATOM 579 C C . GLN A 1 71 ? -6.965 19.525 2.851 1.00 95.75 71 GLN A C 1
ATOM 581 O O . GLN A 1 71 ? -6.337 19.284 1.816 1.00 95.75 71 GLN A O 1
ATOM 586 N N . GLU A 1 72 ? -6.580 20.464 3.716 1.00 94.75 72 GLU A N 1
ATOM 587 C CA . GLU A 1 72 ? -5.364 21.265 3.565 1.00 94.75 72 GLU A CA 1
ATOM 588 C C . GLU A 1 72 ? -4.114 20.382 3.629 1.00 94.75 72 GLU A C 1
ATOM 590 O O . GLU A 1 72 ? -3.261 20.442 2.738 1.00 94.75 72 GLU A O 1
ATOM 595 N N .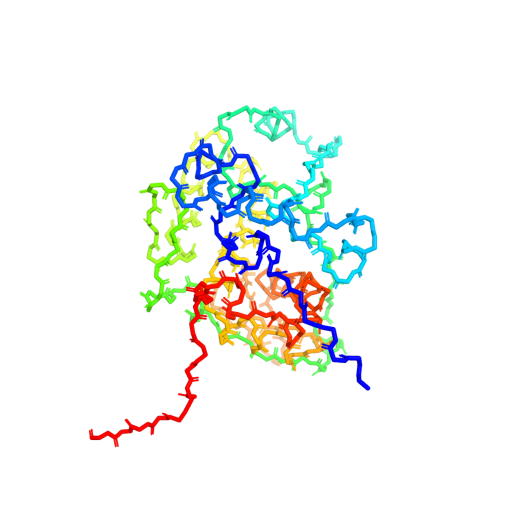 LEU A 1 73 ? -4.035 19.490 4.620 1.00 94.25 73 LEU A N 1
ATOM 596 C CA . LEU A 1 73 ? -2.920 18.559 4.764 1.00 94.25 73 LEU A CA 1
ATOM 597 C C . LEU A 1 73 ? -2.782 17.641 3.542 1.00 94.25 73 LEU A C 1
ATOM 599 O O . LEU A 1 73 ? -1.677 17.462 3.036 1.00 94.25 73 LEU A O 1
ATOM 603 N N . ILE A 1 74 ? -3.883 17.094 3.021 1.00 94.38 74 ILE A N 1
ATOM 604 C CA . ILE A 1 74 ? -3.871 16.233 1.827 1.00 94.38 74 ILE A CA 1
ATOM 605 C C . ILE A 1 74 ? -3.427 17.003 0.579 1.00 94.38 74 ILE A C 1
ATOM 607 O O . ILE A 1 74 ? -2.784 16.420 -0.293 1.00 94.38 74 ILE A O 1
ATOM 611 N N . LYS A 1 75 ? -3.736 18.297 0.466 1.00 93.62 75 LYS A N 1
ATOM 612 C CA . LYS A 1 75 ? -3.323 19.133 -0.677 1.00 93.62 75 LYS A CA 1
ATOM 613 C C . LYS A 1 75 ? -1.902 19.680 -0.533 1.00 93.62 75 LYS A C 1
ATOM 615 O O . LYS A 1 75 ? -1.291 20.064 -1.529 1.00 93.62 75 LYS A O 1
ATOM 620 N N . SER A 1 76 ? -1.357 19.682 0.681 1.00 91.81 76 SER A N 1
ATOM 621 C CA . SER A 1 76 ? -0.019 20.184 0.972 1.00 91.81 76 SER A CA 1
ATOM 622 C C . SER A 1 76 ? 1.077 19.397 0.249 1.00 91.81 76 SER A C 1
ATOM 624 O O . SER A 1 76 ? 1.062 18.167 0.165 1.00 91.81 76 SER A O 1
ATOM 626 N N . THR A 1 77 ? 2.096 20.117 -0.221 1.00 85.38 77 THR A N 1
ATOM 627 C CA . THR A 1 77 ? 3.323 19.530 -0.781 1.00 85.38 77 THR A CA 1
ATOM 628 C C . THR A 1 77 ? 4.218 18.900 0.288 1.00 85.38 77 THR A C 1
ATOM 630 O O . THR A 1 77 ? 5.088 18.100 -0.048 1.00 85.38 77 THR A O 1
ATOM 633 N N . LEU A 1 78 ? 4.002 19.237 1.566 1.00 83.44 78 LEU A N 1
ATOM 634 C CA . LEU A 1 78 ? 4.767 18.735 2.713 1.00 83.44 78 LEU A CA 1
ATOM 635 C C . LEU A 1 78 ? 4.124 17.518 3.384 1.00 83.44 78 LEU A C 1
ATOM 637 O O . LEU A 1 78 ? 4.634 17.030 4.394 1.00 83.44 78 LEU A O 1
ATOM 641 N N . LYS A 1 79 ? 2.999 17.036 2.856 1.00 88.50 79 LYS A N 1
ATOM 642 C CA . LYS A 1 79 ? 2.270 15.922 3.452 1.00 88.50 79 LYS A CA 1
ATOM 643 C C . LYS A 1 79 ? 3.133 14.656 3.533 1.00 88.50 79 LYS A C 1
ATOM 645 O O . LYS A 1 79 ? 3.904 14.376 2.608 1.00 88.50 79 LYS A O 1
ATOM 650 N N . PRO A 1 80 ? 2.980 13.840 4.589 1.00 86.88 80 PRO A N 1
ATOM 651 C CA . PRO A 1 80 ? 3.589 12.522 4.620 1.00 86.88 80 PRO A CA 1
ATOM 652 C C . PRO A 1 80 ? 3.163 11.676 3.416 1.00 86.88 80 PRO A C 1
ATOM 654 O O . PRO A 1 80 ? 1.989 11.627 3.055 1.00 86.88 80 PRO A O 1
ATOM 657 N N . LEU A 1 81 ? 4.105 10.939 2.828 1.00 86.75 81 LEU A N 1
ATOM 658 C CA . LEU A 1 81 ? 3.817 10.042 1.702 1.00 86.75 81 LEU A CA 1
ATOM 659 C C . LEU A 1 81 ? 2.689 9.044 2.019 1.00 86.75 81 LEU A C 1
ATOM 661 O O . LEU A 1 81 ? 1.901 8.685 1.148 1.00 86.75 81 LEU A O 1
ATOM 665 N N . PHE A 1 82 ? 2.613 8.612 3.276 1.00 91.56 82 PHE A N 1
ATOM 666 C CA . PHE A 1 82 ? 1.701 7.570 3.731 1.00 91.56 82 PHE A CA 1
ATOM 667 C C . PHE A 1 82 ? 0.255 8.033 3.939 1.00 91.56 82 PHE A C 1
ATOM 669 O O . PHE A 1 82 ? -0.578 7.215 4.306 1.00 91.56 82 PHE A O 1
ATOM 676 N N . ILE A 1 83 ? -0.070 9.306 3.690 1.00 91.25 83 ILE A N 1
ATOM 677 C CA . ILE A 1 83 ? -1.456 9.802 3.740 1.00 91.25 83 ILE A CA 1
ATOM 678 C C . ILE A 1 83 ? -2.042 10.076 2.347 1.00 91.25 83 ILE A C 1
ATOM 680 O O . ILE A 1 83 ? -2.946 10.893 2.182 1.00 91.25 83 ILE A O 1
ATOM 684 N N . LYS A 1 84 ? -1.540 9.380 1.319 1.00 93.06 84 LYS A N 1
ATOM 685 C CA . LYS A 1 84 ? -2.153 9.389 -0.014 1.00 93.06 84 LYS A CA 1
ATOM 686 C C . LYS A 1 84 ? -3.503 8.665 0.017 1.00 93.06 84 LYS A C 1
ATOM 688 O O . LYS A 1 84 ? -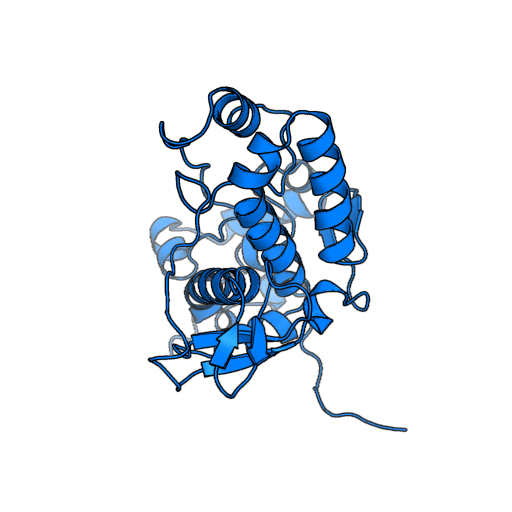3.539 7.466 0.274 1.00 93.06 84 LYS A O 1
ATOM 693 N N . LEU A 1 85 ? -4.584 9.376 -0.302 1.00 94.75 85 LEU A N 1
ATOM 694 C CA . LEU A 1 85 ? -5.945 8.833 -0.343 1.00 94.75 85 LEU A CA 1
ATOM 695 C C . LEU A 1 85 ? -6.127 7.718 -1.389 1.00 94.75 85 LEU A C 1
ATOM 697 O O . LEU A 1 85 ? -5.701 7.865 -2.537 1.00 94.75 85 LEU A O 1
ATOM 701 N N . TRP A 1 86 ? -6.826 6.649 -0.995 1.00 94.81 86 TRP A N 1
ATOM 702 C CA . TRP A 1 86 ? -7.336 5.591 -1.888 1.00 94.81 86 TRP A CA 1
ATOM 703 C C . TRP A 1 86 ? -8.846 5.727 -2.129 1.00 94.81 86 TRP A C 1
ATOM 705 O O . TRP A 1 86 ? -9.342 5.408 -3.206 1.00 94.81 86 TRP A O 1
ATOM 715 N N . THR A 1 87 ? -9.561 6.281 -1.151 1.00 94.12 87 THR A N 1
ATOM 716 C CA . THR A 1 87 ? -10.951 6.734 -1.236 1.00 94.12 87 THR A CA 1
ATOM 717 C C . THR A 1 87 ? -10.998 8.228 -0.930 1.00 94.12 87 THR A C 1
ATOM 719 O O . THR A 1 87 ? -10.148 8.757 -0.214 1.00 94.12 87 THR A O 1
ATOM 722 N N . ARG A 1 88 ? -11.974 8.950 -1.491 1.00 95.25 88 ARG A N 1
ATOM 723 C CA . ARG A 1 88 ? -12.038 10.418 -1.351 1.00 95.25 88 ARG A CA 1
ATOM 724 C C . ARG A 1 88 ? -12.260 10.876 0.091 1.00 95.25 88 ARG A C 1
ATOM 726 O O . ARG A 1 88 ? -11.879 11.988 0.433 1.00 95.25 88 ARG A O 1
ATOM 733 N N . ASP A 1 89 ? -12.893 10.052 0.913 1.00 94.81 89 ASP A N 1
ATOM 734 C CA . ASP A 1 89 ? -13.195 10.313 2.321 1.00 94.81 89 ASP A CA 1
ATOM 735 C C . ASP A 1 89 ? -12.232 9.606 3.287 1.00 94.81 89 ASP A C 1
ATOM 737 O O . ASP A 1 89 ? -12.434 9.676 4.496 1.00 94.81 89 ASP A O 1
ATOM 741 N N . GLY A 1 90 ? -11.201 8.924 2.774 1.00 94.38 90 GLY A N 1
ATOM 742 C CA . GLY A 1 90 ? -10.204 8.227 3.585 1.00 94.38 90 GLY A CA 1
ATOM 743 C C . GLY A 1 90 ? -10.739 7.016 4.352 1.00 94.38 90 GLY A C 1
ATOM 744 O O . GLY A 1 90 ? -10.020 6.494 5.204 1.00 94.38 90 GLY A O 1
ATOM 745 N N . LYS A 1 91 ? -11.969 6.563 4.070 1.00 95.44 91 LYS A N 1
ATOM 746 C CA . LYS A 1 91 ? -12.622 5.433 4.746 1.00 95.44 91 LYS A CA 1
ATOM 747 C C . LYS A 1 91 ? -12.438 4.115 3.986 1.00 95.44 91 LYS A C 1
ATOM 749 O O . LYS A 1 91 ? -12.187 4.146 2.778 1.00 95.44 91 LYS A O 1
ATOM 754 N N . PRO A 1 92 ? -12.599 2.964 4.667 1.00 96.75 92 PRO A N 1
ATOM 755 C CA . PRO A 1 92 ? -12.607 1.661 4.014 1.00 96.75 92 PRO A CA 1
ATOM 756 C C . PRO A 1 92 ? -13.646 1.564 2.896 1.00 96.75 92 PRO A C 1
ATOM 758 O O . PRO A 1 92 ? -14.796 1.970 3.063 1.00 96.75 92 PRO A O 1
ATOM 761 N N . LYS A 1 93 ? -13.256 0.946 1.777 1.00 96.12 93 LYS A N 1
ATOM 762 C CA . LYS A 1 93 ? -14.164 0.501 0.708 1.00 96.12 93 LYS A CA 1
ATOM 763 C C . LYS A 1 93 ? -15.145 -0.556 1.219 1.00 96.12 93 LYS A C 1
ATOM 765 O O . LYS A 1 93 ? -16.280 -0.625 0.753 1.00 96.12 93 LYS A O 1
ATOM 770 N N . TYR A 1 94 ? -14.688 -1.400 2.142 1.00 94.56 94 TYR A N 1
ATOM 771 C CA . TYR A 1 94 ? -15.446 -2.520 2.690 1.00 94.56 94 TYR A CA 1
ATOM 772 C C . TYR A 1 94 ? -16.083 -2.171 4.036 1.00 94.56 94 TYR A C 1
ATOM 774 O O . TYR A 1 94 ? -15.464 -1.540 4.886 1.00 94.56 94 TYR A O 1
ATOM 782 N N . ASN A 1 95 ? -17.309 -2.648 4.243 1.00 91.38 95 ASN A N 1
ATOM 783 C CA . ASN A 1 95 ? -18.013 -2.606 5.521 1.00 91.38 95 ASN A CA 1
ATOM 784 C C . ASN A 1 95 ? -18.779 -3.926 5.680 1.00 91.38 95 ASN A C 1
ATOM 786 O O . ASN A 1 95 ? -19.899 -4.055 5.190 1.00 91.38 95 ASN A O 1
ATOM 790 N N . ILE A 1 96 ? -18.116 -4.934 6.249 1.00 90.62 96 ILE A N 1
ATOM 791 C CA . ILE A 1 96 ? -18.610 -6.318 6.320 1.00 90.62 96 ILE A CA 1
ATOM 792 C C . ILE A 1 96 ? -18.800 -6.699 7.786 1.00 90.62 96 ILE A C 1
ATOM 794 O O . ILE A 1 96 ? -17.877 -6.528 8.584 1.00 90.62 96 ILE A O 1
ATOM 798 N N . ASP A 1 97 ? -19.962 -7.265 8.122 1.00 88.56 97 ASP A N 1
ATOM 799 C CA . ASP A 1 97 ? -20.160 -7.948 9.400 1.00 88.56 97 ASP A CA 1
ATOM 800 C C . ASP A 1 97 ? -19.751 -9.423 9.286 1.00 88.56 97 ASP A C 1
ATOM 802 O O . ASP A 1 97 ? -20.461 -10.273 8.746 1.00 88.56 97 ASP A O 1
ATOM 806 N N . PHE A 1 98 ? -18.574 -9.737 9.821 1.00 88.00 98 PHE A N 1
ATOM 807 C CA . PHE A 1 98 ? -18.014 -11.090 9.804 1.00 88.00 98 PHE A CA 1
ATOM 808 C C . PHE A 1 98 ? -18.723 -12.064 10.760 1.00 88.00 98 PHE A C 1
ATOM 810 O O . PHE A 1 98 ? -18.413 -13.256 10.762 1.00 88.00 98 PHE A O 1
ATOM 817 N N . ASN A 1 99 ? -19.652 -11.595 11.600 1.00 87.31 99 ASN A N 1
ATOM 818 C CA . ASN A 1 99 ? -20.487 -12.491 12.402 1.00 87.31 99 ASN A CA 1
ATOM 819 C C . ASN A 1 99 ? -21.595 -13.144 11.565 1.00 87.31 99 ASN A C 1
ATOM 821 O O . ASN A 1 99 ? -22.049 -14.239 11.910 1.00 87.31 99 ASN A O 1
ATOM 825 N N . GLU A 1 100 ? -21.999 -12.505 10.465 1.00 84.81 100 GLU A N 1
ATOM 826 C CA . GLU A 1 100 ? -22.981 -13.033 9.515 1.00 84.81 100 GLU A CA 1
ATOM 827 C C . GLU A 1 100 ? -22.315 -13.908 8.442 1.00 84.81 100 GLU A C 1
ATOM 829 O O . GLU A 1 100 ? -22.834 -14.973 8.099 1.00 84.81 100 GLU A O 1
ATOM 834 N N . ASP A 1 101 ? -21.130 -13.510 7.968 1.00 75.81 101 ASP A N 1
ATOM 835 C CA . ASP A 1 101 ? -20.348 -14.249 6.974 1.00 75.81 101 ASP A CA 1
ATOM 836 C C . ASP A 1 101 ? -19.151 -14.975 7.607 1.00 75.81 101 ASP A C 1
ATOM 838 O O . ASP A 1 101 ? -18.113 -14.387 7.917 1.00 75.81 101 ASP A O 1
ATOM 842 N N . LYS A 1 102 ? -19.280 -16.298 7.759 1.00 74.56 102 LYS A N 1
ATOM 843 C CA . LYS A 1 102 ? -18.227 -17.160 8.319 1.00 74.56 102 LYS A CA 1
ATOM 844 C C . LYS A 1 102 ? -17.161 -17.577 7.300 1.00 74.56 102 LYS A C 1
ATOM 846 O O . LYS A 1 102 ? -16.221 -18.278 7.676 1.00 74.56 102 LYS A O 1
ATOM 851 N N . ASN A 1 103 ? -17.278 -17.187 6.029 1.00 86.25 103 ASN A N 1
ATOM 852 C CA . ASN A 1 103 ? -16.311 -17.528 4.987 1.00 86.25 103 ASN A CA 1
ATOM 853 C C . ASN A 1 103 ? -15.151 -16.521 4.946 1.00 86.25 103 ASN A C 1
ATOM 855 O O . ASN A 1 103 ? -14.907 -15.836 3.950 1.00 86.25 103 ASN A O 1
ATOM 859 N N . TYR A 1 104 ? -14.412 -16.446 6.051 1.00 92.19 104 TYR A N 1
ATOM 860 C CA . TYR A 1 104 ? -13.224 -15.611 6.166 1.00 92.19 104 TYR A CA 1
ATOM 861 C C . TYR A 1 104 ? -11.963 -16.440 6.398 1.00 92.19 104 TYR A C 1
ATOM 863 O O . TYR A 1 104 ? -11.984 -17.540 6.953 1.00 92.19 104 TYR A O 1
ATOM 871 N N . ILE A 1 105 ? -10.827 -15.868 6.017 1.00 94.25 105 ILE A N 1
ATOM 872 C CA . ILE A 1 105 ? -9.517 -16.319 6.473 1.00 94.25 105 ILE A CA 1
ATOM 873 C C . ILE A 1 105 ? -9.019 -15.458 7.617 1.00 94.25 105 ILE A C 1
ATOM 875 O O . ILE A 1 105 ? -9.387 -14.293 7.748 1.00 94.25 105 ILE A O 1
ATOM 879 N N . GLN A 1 106 ? -8.152 -16.043 8.434 1.00 92.69 106 GLN A N 1
ATOM 880 C CA . GLN A 1 106 ? -7.502 -15.336 9.523 1.00 92.69 106 GLN A CA 1
ATOM 881 C C . GLN A 1 106 ? -6.103 -14.909 9.096 1.00 92.69 106 GLN A C 1
ATOM 883 O O . GLN A 1 106 ? -5.326 -15.718 8.590 1.00 92.69 106 GLN A O 1
ATOM 888 N N . MET A 1 107 ? -5.790 -13.639 9.321 1.00 93.44 107 MET A N 1
ATOM 889 C CA . MET A 1 107 ? -4.449 -13.085 9.190 1.00 93.44 107 MET A CA 1
ATOM 890 C C . MET A 1 107 ? -4.005 -12.564 10.552 1.00 93.44 107 MET A C 1
ATOM 892 O O . MET A 1 107 ? -4.797 -11.960 11.266 1.00 93.44 107 MET A O 1
ATOM 896 N N . TYR A 1 108 ? -2.755 -12.809 10.926 1.00 88.25 108 TYR A N 1
ATOM 897 C CA . TYR A 1 108 ? -2.216 -12.376 12.214 1.00 88.25 108 TYR A CA 1
ATOM 898 C C . TYR A 1 108 ? -1.457 -11.054 12.085 1.00 88.25 108 TYR A C 1
ATOM 900 O O . TYR A 1 108 ? -0.951 -10.708 11.016 1.00 88.25 108 TYR A O 1
ATOM 908 N N . ASP A 1 109 ? -1.309 -10.349 13.205 1.00 81.88 109 ASP A N 1
ATOM 909 C CA . ASP A 1 109 ? -0.601 -9.067 13.303 1.00 81.88 109 ASP A CA 1
ATOM 910 C C . ASP A 1 109 ? 0.923 -9.136 13.111 1.00 81.88 109 ASP A C 1
ATOM 912 O O . ASP A 1 109 ? 1.627 -8.133 13.256 1.00 81.88 109 ASP A O 1
ATOM 916 N N . THR A 1 110 ? 1.442 -10.299 12.724 1.00 86.81 110 THR A N 1
ATOM 917 C CA . THR A 1 110 ? 2.862 -10.519 12.458 1.00 86.81 110 THR A CA 1
ATOM 918 C C . THR A 1 110 ? 3.366 -9.618 11.341 1.00 86.81 110 THR A C 1
ATOM 920 O O . THR A 1 110 ? 4.406 -8.992 11.506 1.00 86.81 110 THR A O 1
ATOM 923 N N . ILE A 1 111 ? 2.607 -9.453 10.252 1.00 88.69 111 ILE A N 1
ATOM 924 C CA . ILE A 1 111 ? 2.999 -8.598 9.118 1.00 88.69 111 ILE A CA 1
ATOM 925 C C . ILE A 1 111 ? 3.159 -7.122 9.511 1.00 88.69 111 ILE A C 1
ATOM 927 O O . ILE A 1 111 ? 4.015 -6.420 8.980 1.00 88.69 111 ILE A O 1
ATOM 931 N N . TYR A 1 112 ? 2.380 -6.660 10.491 1.00 91.06 112 TYR A N 1
ATOM 932 C CA . TYR A 1 112 ? 2.451 -5.295 11.008 1.00 91.06 112 TYR A CA 1
ATOM 933 C C . TYR A 1 112 ? 3.763 -5.035 11.765 1.00 91.06 112 TYR A C 1
ATOM 935 O O . TYR A 1 112 ? 4.337 -3.947 11.665 1.00 91.06 112 TYR A O 1
ATOM 943 N N . LYS A 1 113 ? 4.257 -6.047 12.488 1.00 92.06 113 LYS A N 1
ATOM 944 C CA . LYS A 1 113 ? 5.491 -5.996 13.291 1.00 92.06 113 LYS A CA 1
ATOM 945 C C . LYS A 1 113 ? 6.709 -6.573 12.569 1.00 92.06 113 LYS A C 1
ATOM 947 O O . LYS A 1 113 ? 7.795 -6.530 13.134 1.00 92.06 113 LYS A O 1
ATOM 952 N N . ASP A 1 114 ? 6.541 -7.135 11.375 1.00 92.19 114 ASP A N 1
ATOM 953 C CA . ASP A 1 114 ? 7.608 -7.839 10.671 1.00 92.19 114 ASP A CA 1
ATOM 954 C C . ASP A 1 114 ? 8.760 -6.886 10.333 1.00 92.19 114 ASP A C 1
ATOM 956 O O . ASP A 1 114 ? 8.566 -5.880 9.645 1.00 92.19 114 ASP A O 1
ATOM 960 N N . THR A 1 115 ? 9.959 -7.241 10.795 1.00 91.88 115 THR A N 1
ATOM 961 C CA . THR A 1 115 ? 11.212 -6.504 10.573 1.00 91.88 115 THR A CA 1
ATOM 962 C C . THR A 1 115 ? 12.182 -7.241 9.653 1.00 91.88 115 THR A C 1
ATOM 964 O O . THR A 1 115 ? 13.305 -6.790 9.454 1.00 91.88 115 THR A O 1
ATOM 967 N N . THR A 1 116 ? 11.773 -8.376 9.072 1.00 87.12 116 THR A N 1
ATOM 968 C CA . THR A 1 116 ? 12.654 -9.187 8.214 1.00 87.12 116 THR A CA 1
ATOM 969 C C . THR A 1 116 ? 13.035 -8.473 6.918 1.00 87.12 116 THR A C 1
ATOM 971 O O . THR A 1 116 ? 14.119 -8.700 6.384 1.00 87.12 116 THR A O 1
ATOM 974 N N . HIS A 1 117 ? 12.157 -7.595 6.428 1.00 85.56 117 HIS A N 1
ATOM 975 C CA . HIS A 1 117 ? 12.374 -6.786 5.231 1.00 85.56 117 HIS A CA 1
ATOM 976 C C . HIS A 1 117 ? 12.051 -5.329 5.509 1.00 85.56 117 HIS A C 1
ATOM 978 O O . HIS A 1 117 ? 10.884 -4.983 5.731 1.00 85.56 117 HIS A O 1
ATOM 984 N N . HIS A 1 118 ? 13.084 -4.492 5.460 1.00 90.25 118 HIS A N 1
ATOM 985 C CA . HIS A 1 118 ? 12.939 -3.055 5.617 1.00 90.25 118 HIS A CA 1
ATOM 986 C C . HIS A 1 118 ? 12.229 -2.439 4.405 1.00 90.25 118 HIS A C 1
ATOM 988 O O . HIS A 1 118 ? 12.421 -2.840 3.256 1.00 90.25 118 HIS A O 1
ATOM 994 N N . ILE A 1 119 ? 11.415 -1.427 4.670 1.00 92.25 119 ILE A N 1
ATOM 995 C CA . ILE A 1 119 ? 10.701 -0.641 3.673 1.00 92.25 119 ILE A CA 1
ATOM 996 C C . ILE A 1 119 ? 11.601 0.529 3.273 1.00 92.25 119 ILE A C 1
ATOM 998 O O . ILE A 1 119 ? 11.810 1.463 4.049 1.00 92.25 119 ILE A O 1
ATOM 1002 N N . HIS A 1 120 ? 12.128 0.490 2.050 1.00 90.12 120 HIS A N 1
ATOM 1003 C CA . HIS A 1 120 ? 12.989 1.546 1.512 1.00 90.12 120 HIS A CA 1
ATOM 1004 C C . HIS A 1 120 ? 12.191 2.513 0.641 1.00 90.12 120 HIS A C 1
ATOM 1006 O O . HIS A 1 120 ? 11.705 2.127 -0.421 1.00 90.12 120 HIS A O 1
ATOM 1012 N N . ILE A 1 121 ? 12.090 3.776 1.051 1.00 86.00 121 ILE A N 1
ATOM 1013 C CA . ILE A 1 121 ? 11.364 4.821 0.322 1.00 86.00 121 ILE A CA 1
ATOM 1014 C C . ILE A 1 121 ? 12.276 6.037 0.171 1.00 86.00 121 ILE A C 1
ATOM 1016 O O . ILE A 1 121 ? 12.544 6.771 1.125 1.00 86.00 121 ILE A O 1
ATOM 1020 N N . GLY A 1 122 ? 12.746 6.267 -1.056 1.00 80.88 122 GLY A N 1
ATOM 1021 C CA . GLY A 1 122 ? 13.745 7.299 -1.327 1.00 80.88 122 GLY A CA 1
ATOM 1022 C C . GLY A 1 122 ? 15.024 7.032 -0.530 1.00 80.88 122 GLY A C 1
ATOM 1023 O O . GLY A 1 122 ? 15.620 5.968 -0.657 1.00 80.88 122 GLY A O 1
ATOM 1024 N N . THR A 1 123 ? 15.433 7.988 0.303 1.00 79.38 123 THR A N 1
ATOM 1025 C CA . THR A 1 123 ? 16.592 7.859 1.205 1.00 79.38 123 THR A CA 1
ATOM 1026 C C . THR A 1 123 ? 16.234 7.319 2.589 1.00 79.38 123 THR A C 1
ATOM 1028 O O . THR A 1 123 ? 17.126 7.083 3.402 1.00 79.38 123 THR A O 1
ATOM 1031 N N . LYS A 1 124 ? 14.941 7.141 2.884 1.00 88.81 124 LYS A N 1
ATOM 1032 C CA . LYS A 1 124 ? 14.470 6.662 4.183 1.00 88.81 124 LYS A CA 1
ATOM 1033 C C . LYS A 1 124 ? 14.310 5.150 4.163 1.00 88.81 124 LYS A C 1
ATOM 1035 O O . LYS A 1 124 ? 13.899 4.562 3.163 1.00 88.81 124 LYS A O 1
ATOM 1040 N N . THR A 1 125 ? 14.617 4.543 5.298 1.00 92.94 125 THR A N 1
ATOM 1041 C CA . THR A 1 125 ? 14.420 3.120 5.553 1.00 92.94 125 THR A CA 1
ATOM 1042 C C . THR A 1 125 ? 13.597 2.993 6.822 1.00 92.94 125 THR A C 1
ATOM 1044 O O . THR A 1 125 ? 13.883 3.695 7.788 1.00 92.94 125 THR A O 1
ATOM 1047 N N . TYR A 1 126 ? 12.582 2.138 6.782 1.00 94.81 126 TYR A N 1
ATOM 1048 C CA . TYR A 1 126 ? 11.732 1.813 7.921 1.00 94.81 126 TYR A CA 1
ATOM 1049 C C . TYR A 1 126 ? 11.789 0.309 8.173 1.00 94.81 126 TYR A C 1
ATOM 1051 O O . TYR A 1 126 ? 11.745 -0.479 7.231 1.00 94.81 126 TYR A O 1
ATOM 1059 N N . ASP A 1 127 ? 11.842 -0.106 9.426 1.00 94.31 127 ASP A N 1
ATOM 1060 C CA . ASP A 1 127 ? 11.924 -1.506 9.826 1.00 94.31 127 ASP A CA 1
ATOM 1061 C C . ASP A 1 127 ? 10.603 -2.240 9.620 1.00 94.31 127 ASP A C 1
ATOM 1063 O O . ASP A 1 127 ? 10.593 -3.418 9.276 1.00 94.31 127 ASP A O 1
ATOM 1067 N N . SER A 1 128 ? 9.471 -1.562 9.817 1.00 95.25 128 SER A N 1
ATOM 1068 C CA . SER A 1 128 ? 8.152 -2.200 9.783 1.00 95.25 128 SER A CA 1
ATOM 1069 C C . SER A 1 128 ? 7.022 -1.222 9.466 1.00 95.25 128 SER A C 1
ATOM 1071 O O . SER A 1 128 ? 7.169 -0.004 9.591 1.00 95.25 128 SER A O 1
ATOM 1073 N N . ALA A 1 129 ? 5.848 -1.765 9.126 1.00 96.06 129 ALA A N 1
ATOM 1074 C CA . ALA A 1 129 ? 4.624 -0.970 9.035 1.00 96.06 129 ALA A CA 1
ATOM 1075 C C . ALA A 1 129 ? 4.284 -0.308 10.385 1.00 96.06 129 ALA A C 1
ATOM 1077 O O . ALA A 1 129 ? 3.841 0.838 10.410 1.00 96.06 129 ALA A O 1
ATOM 1078 N N . LYS A 1 130 ? 4.563 -0.990 11.507 1.00 96.12 130 LYS A N 1
ATOM 1079 C CA . LYS A 1 130 ? 4.438 -0.439 12.863 1.00 96.12 130 LYS A CA 1
ATOM 1080 C C . LYS A 1 130 ? 5.218 0.852 13.058 1.00 96.12 130 LYS A C 1
ATOM 1082 O O . LYS A 1 130 ? 4.664 1.803 13.604 1.00 96.12 130 LYS A O 1
ATOM 1087 N N . GLU A 1 131 ? 6.477 0.889 12.633 1.00 96.25 131 GLU A N 1
ATOM 1088 C CA . GLU A 1 131 ? 7.307 2.086 12.774 1.00 96.25 131 GLU A CA 1
ATOM 1089 C C . GLU A 1 131 ? 6.705 3.266 12.003 1.00 96.25 131 GLU A C 1
ATOM 1091 O O . GLU A 1 131 ? 6.508 4.337 12.576 1.00 96.25 131 GLU A O 1
ATOM 1096 N N . ILE A 1 132 ? 6.334 3.050 10.735 1.00 95.69 132 ILE A N 1
ATOM 1097 C CA . ILE A 1 132 ? 5.690 4.071 9.896 1.00 95.69 132 ILE A CA 1
ATOM 1098 C C . ILE A 1 132 ? 4.424 4.599 10.574 1.00 95.69 132 ILE A C 1
ATOM 1100 O O . ILE A 1 132 ? 4.251 5.811 10.706 1.00 95.69 132 ILE A O 1
ATOM 1104 N N . ILE A 1 133 ? 3.557 3.688 11.024 1.00 96.50 133 ILE A N 1
ATOM 1105 C CA . ILE A 1 133 ? 2.285 4.042 11.650 1.00 96.50 133 ILE A CA 1
ATOM 1106 C C . ILE A 1 133 ? 2.526 4.864 12.916 1.00 96.50 133 ILE A C 1
ATOM 1108 O O . ILE A 1 133 ? 1.958 5.940 13.040 1.00 96.50 133 ILE A O 1
ATOM 1112 N N . SER A 1 134 ? 3.424 4.424 13.801 1.00 96.25 134 SER A N 1
ATOM 1113 C CA . SER A 1 134 ? 3.717 5.130 15.056 1.00 96.25 134 SER A CA 1
ATOM 1114 C C . SER A 1 134 ? 4.302 6.529 14.827 1.00 96.25 134 SER A C 1
ATOM 1116 O O . SER A 1 134 ? 3.946 7.472 15.533 1.00 96.25 134 SER A O 1
ATOM 1118 N N . LEU A 1 135 ? 5.188 6.693 13.838 1.00 95.31 135 LEU A N 1
ATOM 1119 C CA . LEU A 1 135 ? 5.788 7.991 13.516 1.00 95.31 135 LEU A CA 1
ATOM 1120 C C . LEU A 1 135 ? 4.741 8.998 13.027 1.00 95.31 135 LEU A C 1
ATOM 1122 O O . LEU A 1 135 ? 4.711 10.133 13.501 1.00 95.31 135 LEU A O 1
ATOM 1126 N N . ILE A 1 136 ? 3.884 8.585 12.092 1.00 95.12 136 ILE A N 1
ATOM 1127 C CA . ILE A 1 136 ? 2.871 9.473 11.512 1.00 95.12 136 ILE A CA 1
ATOM 1128 C C . ILE A 1 136 ? 1.700 9.687 12.474 1.00 95.12 136 ILE A C 1
ATOM 1130 O O . ILE A 1 136 ? 1.181 10.794 12.552 1.00 95.12 136 ILE A O 1
ATOM 1134 N N . GLU A 1 137 ? 1.317 8.676 13.254 1.00 95.62 137 GLU A N 1
ATOM 1135 C CA . GLU A 1 137 ? 0.312 8.804 14.312 1.00 95.62 137 GLU A CA 1
ATOM 1136 C C . GLU A 1 137 ? 0.681 9.902 15.309 1.00 95.62 137 GLU A C 1
ATOM 1138 O O . GLU A 1 137 ? -0.143 10.770 15.599 1.00 95.62 137 GLU A O 1
ATOM 1143 N N . ASN A 1 138 ? 1.925 9.901 15.793 1.00 94.81 138 ASN A N 1
ATOM 1144 C CA . ASN A 1 138 ? 2.405 10.922 16.720 1.00 94.81 138 ASN A CA 1
ATOM 1145 C C . ASN A 1 138 ? 2.378 12.322 16.090 1.00 94.81 138 ASN A C 1
ATOM 1147 O O . ASN A 1 138 ? 1.938 13.271 16.740 1.00 94.81 138 ASN A O 1
ATOM 1151 N N . ASP A 1 139 ? 2.795 12.456 14.825 1.00 92.88 139 ASP A N 1
ATOM 1152 C CA . ASP A 1 139 ? 2.743 13.738 14.114 1.00 92.88 139 ASP A CA 1
ATOM 1153 C C . ASP A 1 139 ? 1.298 14.232 13.947 1.00 92.88 139 ASP A C 1
ATOM 1155 O O . ASP A 1 139 ? 1.000 15.366 14.319 1.00 92.88 139 ASP A O 1
ATOM 1159 N N . LEU A 1 140 ? 0.376 13.383 13.482 1.00 93.75 140 LEU A N 1
ATOM 1160 C CA . LEU A 1 140 ? -1.031 13.752 13.288 1.00 93.75 140 LEU A CA 1
ATOM 1161 C C . LEU A 1 140 ? -1.716 14.109 14.609 1.00 93.75 140 LEU A C 1
ATOM 1163 O O . LEU A 1 140 ? -2.322 15.175 14.706 1.00 93.75 140 LEU A O 1
ATOM 1167 N N . LYS A 1 141 ? -1.565 13.277 15.648 1.00 94.50 141 LYS A N 1
ATOM 1168 C CA . LYS A 1 141 ? -2.150 13.535 16.974 1.00 94.50 141 LYS A CA 1
ATOM 1169 C C . LYS A 1 141 ? -1.606 14.805 17.619 1.00 94.50 141 LYS A C 1
ATOM 1171 O O . LYS A 1 141 ? -2.345 15.461 18.347 1.00 94.50 141 LYS A O 1
ATOM 1176 N N . SER A 1 142 ? -0.349 15.167 17.346 1.00 93.25 142 SER A N 1
ATOM 1177 C CA . SER A 1 142 ? 0.228 16.427 17.831 1.00 93.25 142 SER A CA 1
ATOM 1178 C C . SER A 1 142 ? -0.393 17.667 17.179 1.00 93.25 142 SER A C 1
ATOM 1180 O O . SER A 1 142 ? -0.386 18.732 17.790 1.00 93.25 142 SER A O 1
ATOM 1182 N N . LYS A 1 143 ? -0.944 17.532 15.962 1.00 91.75 143 LYS A N 1
ATOM 1183 C CA . LYS A 1 143 ? -1.661 18.607 15.258 1.00 91.75 143 LYS A CA 1
ATOM 1184 C C . LYS A 1 143 ? -3.129 18.645 15.668 1.00 91.75 143 LYS A C 1
ATOM 1186 O O . LYS A 1 143 ? -3.614 19.690 16.083 1.00 91.75 143 LYS A O 1
ATOM 1191 N N . SER A 1 144 ? -3.826 17.511 15.569 1.00 91.75 144 SER A N 1
ATOM 1192 C CA . SER A 1 144 ? -5.223 17.368 15.986 1.00 91.75 144 SER A CA 1
ATOM 1193 C C . SER A 1 144 ? -5.613 15.887 16.130 1.00 91.75 144 SER A C 1
ATOM 1195 O O . SER A 1 144 ? -5.355 15.093 15.220 1.00 91.75 144 SER A O 1
ATOM 1197 N N . PRO A 1 145 ? -6.291 15.480 17.221 1.00 93.56 145 PRO A N 1
ATOM 1198 C CA . PRO A 1 145 ? -6.873 14.142 17.331 1.00 93.56 145 PRO A CA 1
ATOM 1199 C C . PRO A 1 145 ? -7.880 13.814 16.219 1.00 93.56 145 PRO A C 1
ATOM 1201 O O . PRO A 1 145 ? -8.006 12.652 15.840 1.00 93.56 145 PRO A O 1
ATOM 1204 N N . GLU A 1 146 ? -8.568 14.822 15.676 1.00 94.25 146 GLU A N 1
ATOM 1205 C CA . GLU A 1 146 ? -9.531 14.626 14.589 1.00 94.25 146 GLU A CA 1
ATOM 1206 C C . GLU A 1 146 ? -8.830 14.241 13.284 1.00 94.25 146 GLU A C 1
ATOM 1208 O O . GLU A 1 146 ? -9.235 13.282 12.631 1.00 94.25 146 GLU A O 1
ATOM 1213 N N . LEU A 1 147 ? -7.692 14.876 12.976 1.00 94.44 147 LEU A N 1
ATOM 1214 C CA . LEU A 1 147 ? -6.860 14.505 11.825 1.00 94.44 147 LEU A CA 1
ATOM 1215 C C . LEU A 1 147 ? -6.436 13.036 11.877 1.00 94.44 147 LEU A C 1
ATOM 1217 O O . LEU A 1 147 ? -6.424 12.349 10.855 1.00 94.44 147 LEU A O 1
ATOM 1221 N N . TRP A 1 148 ? -6.087 12.539 13.068 1.00 95.25 148 TRP A N 1
ATOM 1222 C CA . TRP A 1 148 ? -5.796 11.121 13.250 1.00 95.25 148 TRP A CA 1
ATOM 1223 C C . TRP A 1 148 ? -7.015 10.257 12.922 1.00 95.25 148 TRP A C 1
ATOM 1225 O O . TRP A 1 148 ? -6.900 9.309 12.150 1.00 95.25 148 TRP A O 1
ATOM 1235 N N . ASN A 1 149 ? -8.182 10.584 13.476 1.00 94.88 149 ASN A N 1
ATOM 1236 C CA . ASN A 1 149 ? -9.396 9.801 13.259 1.00 94.88 149 ASN A CA 1
ATOM 1237 C C . ASN A 1 149 ? -9.798 9.736 11.781 1.00 94.88 149 ASN A C 1
ATOM 1239 O O . ASN A 1 149 ? -10.199 8.669 11.314 1.00 94.88 149 ASN A O 1
ATOM 1243 N N . GLU A 1 150 ? -9.648 10.842 11.056 1.00 95.94 150 GLU A N 1
ATOM 1244 C CA . GLU A 1 150 ? -9.984 10.950 9.636 1.00 95.94 150 GLU A CA 1
ATOM 1245 C C . GLU A 1 150 ? -8.976 10.235 8.724 1.00 95.94 150 GLU A C 1
ATOM 1247 O O . GLU A 1 150 ? -9.366 9.647 7.715 1.00 95.94 150 GLU A O 1
ATOM 1252 N N . LEU A 1 151 ? -7.681 10.248 9.065 1.00 95.94 151 LEU A N 1
ATOM 1253 C CA . LEU A 1 151 ? -6.615 9.788 8.162 1.00 95.94 151 LEU A CA 1
ATOM 1254 C C . LEU A 1 151 ? -5.968 8.455 8.555 1.00 95.94 151 LEU A C 1
ATOM 1256 O O . LEU A 1 151 ? -5.235 7.884 7.741 1.00 95.94 151 LEU A O 1
ATOM 1260 N N . LYS A 1 152 ? -6.233 7.914 9.753 1.00 96.38 152 LYS A N 1
ATOM 1261 C CA . LYS A 1 152 ? -5.600 6.672 10.242 1.00 96.38 152 LYS A CA 1
ATOM 1262 C C . LYS A 1 152 ? -5.763 5.499 9.282 1.00 96.38 152 LYS A C 1
ATOM 1264 O O . LYS A 1 152 ? -4.807 4.766 9.053 1.00 96.38 152 LYS A O 1
ATOM 1269 N N . TYR A 1 153 ? -6.938 5.346 8.668 1.00 97.62 153 TYR A N 1
ATOM 1270 C CA . TYR A 1 153 ? -7.170 4.244 7.739 1.00 97.62 153 TYR A CA 1
ATOM 1271 C C . TYR A 1 153 ? -6.303 4.376 6.485 1.00 97.62 153 TYR A C 1
ATOM 1273 O O . TYR A 1 153 ? -5.655 3.416 6.072 1.00 97.62 153 TYR A O 1
ATOM 1281 N N . THR A 1 154 ? -6.209 5.590 5.939 1.00 96.56 154 THR A N 1
ATOM 1282 C CA . THR A 1 154 ? -5.321 5.889 4.810 1.00 96.56 154 THR A CA 1
ATOM 1283 C C . THR A 1 154 ? -3.862 5.586 5.164 1.00 96.56 154 THR A C 1
ATOM 1285 O O . THR A 1 154 ? -3.141 4.995 4.358 1.00 96.56 154 THR A O 1
ATOM 1288 N N . LEU A 1 155 ? -3.428 5.925 6.382 1.00 96.94 155 LEU A N 1
ATOM 1289 C CA . LEU A 1 155 ? -2.093 5.584 6.872 1.00 96.94 155 LEU A CA 1
ATOM 1290 C C . LEU A 1 155 ? -1.872 4.068 6.945 1.00 96.94 155 LEU A C 1
ATOM 1292 O O . LEU A 1 155 ? -0.852 3.584 6.454 1.00 96.94 155 LEU A O 1
ATOM 1296 N N . TYR A 1 156 ? -2.810 3.317 7.526 1.00 97.31 156 TYR A N 1
ATOM 1297 C CA . TYR A 1 156 ? -2.716 1.856 7.623 1.00 97.31 156 TYR A CA 1
ATOM 1298 C C . TYR A 1 156 ? -2.601 1.215 6.251 1.00 97.31 156 TYR A C 1
ATOM 1300 O O . TYR A 1 156 ? -1.699 0.412 6.020 1.00 97.31 156 TYR A O 1
ATOM 1308 N N . LEU A 1 157 ? -3.467 1.626 5.330 1.00 97.00 157 LEU A N 1
ATOM 1309 C CA . LEU A 1 157 ? -3.513 1.114 3.973 1.00 97.00 157 LEU A CA 1
ATOM 1310 C C . LEU A 1 157 ? -2.186 1.330 3.243 1.00 97.00 157 LEU A C 1
ATOM 1312 O O . LEU A 1 157 ? -1.622 0.381 2.705 1.00 97.00 157 LEU A O 1
ATOM 1316 N N . ASN A 1 158 ? -1.624 2.541 3.289 1.00 96.50 158 ASN A N 1
ATOM 1317 C CA . ASN A 1 158 ? -0.346 2.818 2.633 1.00 96.50 158 ASN A CA 1
ATOM 1318 C C . ASN A 1 158 ? 0.837 2.120 3.324 1.00 96.50 158 ASN A C 1
ATOM 1320 O O . ASN A 1 158 ? 1.694 1.564 2.639 1.00 96.50 158 ASN A O 1
ATOM 1324 N N . ALA A 1 159 ? 0.904 2.117 4.659 1.00 96.56 159 ALA A N 1
ATOM 1325 C CA . ALA A 1 159 ? 1.995 1.468 5.390 1.00 96.56 159 ALA A CA 1
ATOM 1326 C C . ALA A 1 159 ? 2.025 -0.050 5.139 1.00 96.56 159 ALA A C 1
ATOM 1328 O O . ALA A 1 159 ? 3.086 -0.614 4.858 1.00 96.56 159 ALA A O 1
ATOM 1329 N N . LEU A 1 160 ? 0.857 -0.699 5.181 1.00 97.12 160 LEU A N 1
ATOM 1330 C CA . LEU A 1 160 ? 0.713 -2.119 4.867 1.00 97.12 160 LEU A CA 1
ATOM 1331 C C . LEU A 1 160 ? 0.982 -2.388 3.385 1.00 97.12 160 LEU A C 1
ATOM 1333 O O . LEU A 1 160 ? 1.700 -3.335 3.081 1.00 97.12 160 LEU A O 1
ATOM 1337 N N . TYR A 1 161 ? 0.499 -1.540 2.470 1.00 97.12 161 TYR A N 1
ATOM 1338 C CA . TYR A 1 161 ? 0.788 -1.666 1.039 1.00 97.12 161 TYR A CA 1
ATOM 1339 C C . TYR A 1 161 ? 2.295 -1.723 0.786 1.00 97.12 161 TYR A C 1
ATOM 1341 O O . TYR A 1 161 ? 2.772 -2.679 0.176 1.00 97.12 161 TYR A O 1
ATOM 1349 N N . TYR A 1 162 ? 3.057 -0.754 1.312 1.00 95.94 162 TYR A N 1
ATOM 1350 C CA . TYR A 1 162 ? 4.512 -0.739 1.153 1.00 95.94 162 TYR A CA 1
ATOM 1351 C C . TYR A 1 162 ? 5.159 -1.990 1.733 1.00 95.94 162 TYR A C 1
ATOM 1353 O O . TYR A 1 162 ? 6.036 -2.564 1.093 1.00 95.94 162 TYR A O 1
ATOM 1361 N N . LYS A 1 163 ? 4.695 -2.455 2.897 1.00 95.88 163 LYS A N 1
ATOM 1362 C CA . LYS A 1 163 ? 5.206 -3.685 3.497 1.00 95.88 163 LYS A CA 1
ATOM 1363 C C . LYS A 1 163 ? 4.979 -4.910 2.606 1.00 95.88 163 LYS A C 1
ATOM 1365 O O . LYS A 1 163 ? 5.889 -5.722 2.454 1.00 95.88 163 LYS A O 1
ATOM 1370 N N . ILE A 1 164 ? 3.791 -5.034 2.016 1.00 96.50 164 ILE A N 1
ATOM 1371 C CA . ILE A 1 164 ? 3.427 -6.162 1.151 1.00 96.50 164 ILE A CA 1
ATOM 1372 C C . ILE A 1 164 ? 4.234 -6.150 -0.150 1.00 96.50 164 ILE A C 1
ATOM 1374 O O . ILE A 1 164 ? 4.747 -7.192 -0.552 1.00 96.50 164 ILE A O 1
ATOM 1378 N N . VAL A 1 165 ? 4.389 -4.994 -0.800 1.00 95.56 165 VAL A N 1
ATOM 1379 C CA . VAL A 1 165 ? 5.090 -4.913 -2.097 1.00 95.56 165 VAL A CA 1
ATOM 1380 C C . VAL A 1 165 ? 6.613 -4.960 -1.979 1.00 95.56 165 VAL A C 1
ATOM 1382 O O . VAL A 1 165 ? 7.299 -5.169 -2.981 1.00 95.56 165 VAL A O 1
ATOM 1385 N N . THR A 1 166 ? 7.166 -4.798 -0.772 1.00 94.19 166 THR A N 1
ATOM 1386 C CA . THR A 1 166 ? 8.600 -4.991 -0.529 1.00 94.19 166 THR A CA 1
ATOM 1387 C C . THR A 1 166 ? 9.026 -6.452 -0.729 1.00 94.19 166 THR A C 1
ATOM 1389 O O . THR A 1 166 ? 10.152 -6.695 -1.162 1.00 94.19 166 THR A O 1
ATOM 1392 N N . ASP A 1 167 ? 8.141 -7.429 -0.496 1.00 93.81 167 ASP A N 1
ATOM 1393 C CA . ASP A 1 167 ? 8.430 -8.856 -0.681 1.00 93.81 167 ASP A CA 1
ATOM 1394 C C . ASP A 1 167 ? 7.404 -9.529 -1.608 1.00 93.81 167 ASP A C 1
ATOM 1396 O O . ASP A 1 167 ? 6.214 -9.632 -1.300 1.00 93.81 167 ASP A O 1
ATOM 1400 N N . ILE A 1 168 ? 7.878 -10.055 -2.741 1.00 94.75 168 ILE A N 1
ATOM 1401 C CA . ILE A 1 168 ? 7.046 -10.758 -3.719 1.00 94.75 168 ILE A CA 1
ATOM 1402 C C . ILE A 1 168 ? 6.332 -11.975 -3.114 1.00 94.75 168 ILE A C 1
ATOM 1404 O O . ILE A 1 168 ? 5.240 -12.313 -3.562 1.00 94.75 168 ILE A O 1
ATOM 1408 N N . ASN A 1 169 ? 6.886 -12.602 -2.070 1.00 93.50 169 ASN A N 1
ATOM 1409 C CA . ASN A 1 169 ? 6.221 -13.698 -1.366 1.00 93.50 169 ASN A CA 1
ATOM 1410 C C . ASN A 1 169 ? 4.964 -13.192 -0.639 1.00 93.50 169 ASN A C 1
ATOM 1412 O O . ASN A 1 169 ? 3.908 -13.798 -0.779 1.00 93.50 169 ASN A O 1
ATOM 1416 N N . PHE A 1 170 ? 5.026 -12.047 0.054 1.00 95.00 170 PHE A N 1
ATOM 1417 C CA .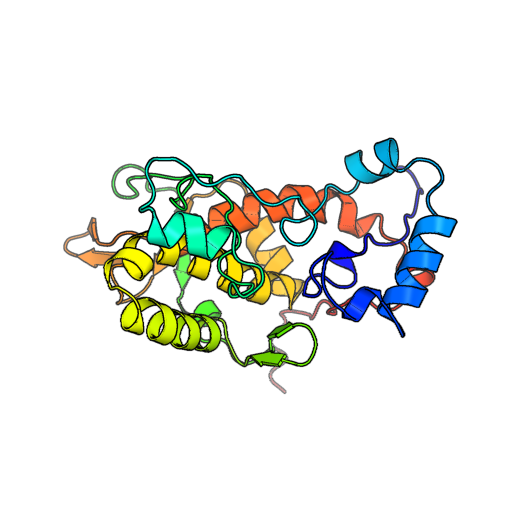 PHE A 1 170 ? 3.846 -11.447 0.694 1.00 95.00 170 PHE A CA 1
ATOM 1418 C C . PHE A 1 170 ? 2.802 -11.010 -0.332 1.00 95.00 170 PHE A C 1
ATOM 1420 O O . PHE A 1 170 ? 1.615 -11.273 -0.150 1.00 95.00 170 PHE A O 1
ATOM 1427 N N . THR A 1 171 ? 3.248 -10.406 -1.435 1.00 96.25 171 THR A N 1
ATOM 1428 C CA . THR A 1 171 ? 2.375 -10.034 -2.558 1.00 96.25 171 THR A CA 1
ATOM 1429 C C . THR A 1 171 ? 1.630 -11.257 -3.108 1.00 96.25 171 THR A C 1
ATOM 1431 O O . THR A 1 171 ? 0.402 -11.247 -3.191 1.00 96.25 171 THR A O 1
ATOM 1434 N N . LYS A 1 172 ? 2.349 -12.347 -3.418 1.00 95.62 172 LYS A N 1
ATOM 1435 C CA . LYS A 1 172 ? 1.759 -13.596 -3.927 1.00 95.62 172 LYS A CA 1
ATOM 1436 C C . LYS A 1 172 ? 0.819 -14.252 -2.915 1.00 95.62 172 LYS A C 1
ATOM 1438 O O . LYS A 1 172 ? -0.260 -14.692 -3.302 1.00 95.62 172 LYS A O 1
ATOM 1443 N N . GLU A 1 173 ? 1.191 -14.314 -1.636 1.00 94.88 173 GLU A N 1
ATOM 1444 C CA . GLU A 1 173 ? 0.332 -14.887 -0.591 1.00 94.88 173 GLU A CA 1
ATOM 1445 C C . GLU A 1 173 ? -0.967 -14.098 -0.414 1.00 94.88 173 GLU A C 1
ATOM 1447 O O . GLU A 1 173 ? -2.034 -14.699 -0.293 1.00 94.88 173 GLU A O 1
ATOM 1452 N N . LEU A 1 174 ? -0.913 -12.764 -0.481 1.00 96.75 174 LEU A N 1
ATOM 1453 C CA . LEU A 1 174 ? -2.116 -11.942 -0.399 1.00 96.75 174 LEU A CA 1
ATOM 1454 C C . LEU A 1 174 ? -3.033 -12.148 -1.617 1.00 96.75 174 LEU A C 1
ATOM 1456 O O . LEU A 1 174 ? -4.237 -12.337 -1.440 1.00 96.75 174 LEU A O 1
ATOM 1460 N N . ILE A 1 175 ? -2.488 -12.212 -2.837 1.00 97.06 175 ILE A N 1
ATOM 1461 C CA . ILE A 1 175 ? -3.266 -12.508 -4.059 1.00 97.06 175 ILE A CA 1
ATOM 1462 C C . ILE A 1 175 ? -3.934 -13.894 -3.976 1.00 97.06 175 ILE A C 1
ATOM 1464 O O . ILE A 1 175 ? -5.105 -14.048 -4.332 1.00 97.06 175 ILE A O 1
ATOM 1468 N N . LYS A 1 176 ? -3.249 -14.908 -3.423 1.00 95.88 176 LYS A N 1
ATOM 1469 C CA . LYS A 1 176 ? -3.800 -16.270 -3.238 1.00 95.88 176 LYS A CA 1
ATOM 1470 C C . LYS A 1 176 ? -5.039 -16.320 -2.341 1.00 95.88 176 LYS A C 1
ATOM 1472 O O . LYS A 1 176 ? -5.757 -17.323 -2.350 1.00 95.88 176 LYS A O 1
ATOM 1477 N N . THR A 1 177 ? -5.318 -15.271 -1.568 1.00 95.25 177 THR A N 1
ATOM 1478 C CA . THR A 1 177 ? -6.534 -15.199 -0.746 1.00 95.25 177 THR A CA 1
ATOM 1479 C C . THR A 1 177 ? -7.811 -15.071 -1.583 1.00 95.25 177 THR A C 1
ATOM 1481 O O . THR A 1 177 ? -8.870 -15.457 -1.083 1.00 95.25 177 THR A O 1
ATOM 1484 N N . LYS A 1 178 ? -7.695 -14.668 -2.861 1.00 91.81 178 LYS A N 1
ATOM 1485 C CA . LYS A 1 178 ? -8.793 -14.511 -3.831 1.00 91.81 178 LYS A CA 1
ATOM 1486 C C . LYS A 1 178 ? -9.886 -13.585 -3.298 1.00 91.81 178 LYS A C 1
ATOM 1488 O O . LYS A 1 178 ? -9.582 -12.531 -2.775 1.00 91.81 178 LYS A O 1
ATOM 1493 N N . ASP A 1 179 ? -11.146 -13.963 -3.415 1.00 91.56 179 ASP A N 1
ATOM 1494 C CA . ASP A 1 179 ? -12.327 -13.216 -2.990 1.00 91.56 179 ASP A CA 1
ATOM 1495 C C . ASP A 1 179 ? -12.663 -13.383 -1.500 1.00 91.56 179 ASP A C 1
ATOM 1497 O O . ASP A 1 179 ? -13.591 -12.748 -1.004 1.00 91.56 179 ASP A O 1
ATOM 1501 N N . ARG A 1 180 ? -11.906 -14.199 -0.753 1.00 93.38 180 ARG A N 1
ATOM 1502 C CA . ARG A 1 180 ? -12.216 -14.478 0.655 1.00 93.38 180 ARG A CA 1
ATOM 1503 C C . ARG A 1 180 ? -12.079 -13.235 1.526 1.00 93.38 180 ARG A C 1
ATOM 1505 O O . ARG A 1 180 ? -11.113 -12.476 1.416 1.00 93.38 180 ARG A O 1
ATOM 1512 N N . CYS A 1 181 ? -13.019 -13.079 2.446 1.00 94.38 181 CYS A N 1
ATOM 1513 C CA . CYS A 1 181 ? -12.968 -12.091 3.513 1.00 94.38 181 CYS A CA 1
ATOM 1514 C C . CYS A 1 181 ? -11.715 -12.288 4.381 1.00 94.38 181 CYS A C 1
ATOM 1516 O O . CYS A 1 181 ? -11.354 -13.420 4.705 1.00 94.38 181 CYS A O 1
ATOM 1518 N N . ILE A 1 182 ? -11.046 -11.200 4.771 1.00 95.56 182 ILE A N 1
ATOM 1519 C CA . ILE A 1 182 ? -9.854 -11.255 5.628 1.00 95.56 182 ILE A CA 1
ATOM 1520 C C . ILE A 1 182 ? -10.204 -10.697 7.003 1.00 95.56 182 ILE A C 1
ATOM 1522 O O . ILE A 1 182 ? -10.496 -9.512 7.155 1.00 95.56 182 ILE A O 1
ATOM 1526 N N . VAL A 1 183 ? -10.122 -11.555 8.015 1.00 95.00 183 VAL A N 1
ATOM 1527 C CA . VAL A 1 183 ? -10.244 -11.183 9.423 1.00 95.00 183 VAL A CA 1
ATOM 1528 C C . VAL A 1 183 ? -8.855 -11.113 10.039 1.00 95.00 183 VAL A C 1
ATOM 1530 O O . VAL A 1 183 ? -8.121 -12.100 10.087 1.00 95.00 183 VAL A O 1
ATOM 1533 N N . PHE A 1 184 ? -8.498 -9.938 10.537 1.00 94.38 184 PHE A N 1
ATOM 1534 C CA . PHE A 1 184 ? -7.214 -9.669 11.154 1.00 94.38 184 PHE A CA 1
ATOM 1535 C C . PHE A 1 184 ? -7.285 -9.941 12.658 1.00 94.38 184 PHE A C 1
ATOM 1537 O O . PHE A 1 184 ? -8.043 -9.302 13.381 1.00 94.38 184 PHE A O 1
ATOM 1544 N N . LYS A 1 185 ? -6.520 -10.911 13.154 1.00 93.19 185 LYS A N 1
ATOM 1545 C CA . LYS A 1 185 ? -6.476 -11.285 14.570 1.00 93.19 185 LYS A CA 1
ATOM 1546 C C . LYS A 1 185 ? -5.476 -10.409 15.312 1.00 93.19 185 LYS A C 1
ATOM 1548 O O . LYS A 1 185 ? -4.278 -10.455 15.036 1.00 93.19 185 LYS A O 1
ATOM 1553 N N . SER A 1 186 ? -5.985 -9.610 16.247 1.00 92.88 186 SER A N 1
ATOM 1554 C CA . SER A 1 186 ? -5.194 -8.717 17.092 1.00 92.88 186 SER A CA 1
ATOM 1555 C C . SER A 1 186 ? -5.970 -8.352 18.354 1.00 92.88 186 SER A C 1
ATOM 1557 O O . SER A 1 186 ? -7.190 -8.208 18.303 1.00 92.88 186 SER A O 1
ATOM 1559 N N . ASP A 1 187 ? -5.254 -8.122 19.454 1.00 91.88 187 ASP A N 1
ATOM 1560 C CA . ASP A 1 187 ? -5.828 -7.567 20.687 1.00 91.88 187 ASP A CA 1
ATOM 1561 C C . ASP A 1 187 ? -6.179 -6.073 20.545 1.00 91.88 187 ASP A C 1
ATOM 1563 O O . ASP A 1 187 ? -6.889 -5.508 21.376 1.00 91.88 187 ASP A O 1
ATOM 1567 N N . ASN A 1 188 ? -5.704 -5.413 19.480 1.00 93.56 188 ASN A N 1
ATOM 1568 C CA . ASN A 1 188 ? -6.130 -4.063 19.135 1.00 93.56 188 ASN A CA 1
ATOM 1569 C C . ASN A 1 188 ? -7.445 -4.111 18.337 1.00 93.56 188 ASN A C 1
ATOM 1571 O O . ASN A 1 188 ? -7.440 -4.396 17.137 1.00 93.56 188 ASN A O 1
ATOM 1575 N N . LEU A 1 189 ? -8.553 -3.774 19.004 1.00 94.56 189 LEU A N 1
ATOM 1576 C CA . LEU A 1 189 ? -9.908 -3.776 18.438 1.00 94.56 189 LEU A CA 1
ATOM 1577 C C . LEU A 1 189 ? -10.138 -2.730 17.336 1.00 94.56 189 LEU A C 1
ATOM 1579 O O . LEU A 1 189 ? -11.170 -2.767 16.674 1.00 94.56 189 LEU A O 1
ATOM 1583 N N . GLU A 1 190 ? -9.221 -1.786 17.127 1.00 94.25 190 GLU A N 1
ATOM 1584 C CA . GLU A 1 190 ? -9.276 -0.874 15.983 1.00 94.25 190 GLU A CA 1
ATOM 1585 C C . GLU A 1 190 ? -8.742 -1.554 14.715 1.00 94.25 190 GLU A C 1
ATOM 1587 O O . GLU A 1 1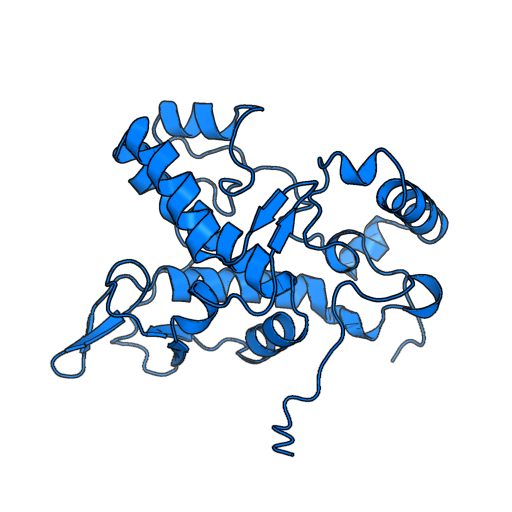90 ? -9.351 -1.490 13.651 1.00 94.25 190 GLU A O 1
ATOM 1592 N N . TRP A 1 191 ? -7.606 -2.242 14.810 1.00 92.81 191 TRP A N 1
ATOM 1593 C CA . TRP A 1 191 ? -6.948 -2.820 13.633 1.00 92.81 191 TRP A CA 1
ATOM 1594 C C . TRP A 1 191 ? -7.470 -4.208 13.295 1.00 92.81 191 TRP A C 1
ATOM 1596 O O . TRP A 1 191 ? -7.552 -4.567 12.122 1.00 92.81 191 TRP A O 1
ATOM 1606 N N . GLY A 1 192 ? -7.824 -4.986 14.311 1.00 94.00 192 GLY A N 1
ATOM 1607 C CA . GLY A 1 192 ? -8.250 -6.365 14.164 1.00 94.00 192 GLY A CA 1
ATOM 1608 C C . GLY A 1 192 ? -9.487 -6.683 14.980 1.00 94.00 192 GLY A C 1
ATOM 1609 O O . GLY A 1 192 ? -10.276 -5.804 15.331 1.00 94.00 192 GLY A O 1
ATOM 1610 N N . VAL A 1 193 ? -9.648 -7.975 15.242 1.00 94.50 193 VAL A N 1
ATOM 1611 C CA . VAL A 1 193 ? -10.727 -8.525 16.049 1.00 94.50 193 VAL A CA 1
ATOM 1612 C C . VAL A 1 193 ? -10.214 -9.579 17.023 1.00 94.50 193 VAL A C 1
ATOM 1614 O O . VAL A 1 193 ? -9.307 -10.363 16.710 1.00 94.50 193 VAL A O 1
ATOM 1617 N N . THR A 1 194 ? -10.891 -9.671 18.159 1.00 94.06 194 THR A N 1
ATOM 1618 C CA . THR A 1 194 ? -10.815 -10.798 19.093 1.00 94.06 194 THR A CA 1
ATOM 1619 C C . THR A 1 194 ? -12.076 -11.660 18.972 1.00 94.06 194 THR A C 1
ATOM 1621 O O . THR A 1 194 ? -12.996 -11.334 18.217 1.00 94.06 194 THR A O 1
ATOM 1624 N N . ILE A 1 195 ? -12.089 -12.822 19.632 1.00 91.56 195 ILE A N 1
ATOM 1625 C CA . ILE A 1 195 ? -13.295 -13.650 19.764 1.00 91.56 195 ILE A CA 1
ATOM 1626 C C . ILE A 1 195 ? -13.757 -13.548 21.210 1.00 91.56 195 ILE A C 1
ATOM 1628 O O . ILE A 1 195 ? -12.989 -13.885 22.108 1.00 91.56 195 ILE A O 1
ATOM 1632 N N . ASP A 1 196 ? -15.001 -13.137 21.410 1.00 91.94 196 ASP A N 1
ATOM 1633 C CA . ASP A 1 196 ? -15.668 -13.121 22.709 1.00 91.94 196 ASP A CA 1
ATOM 1634 C C . ASP A 1 196 ? -17.063 -13.733 22.559 1.00 91.94 196 ASP A C 1
ATOM 1636 O O . ASP A 1 196 ? -17.801 -13.387 21.637 1.00 91.94 196 ASP A O 1
ATOM 1640 N N . ASP A 1 197 ? -17.381 -14.718 23.398 1.00 90.75 197 ASP A N 1
ATOM 1641 C CA . ASP A 1 197 ? -18.610 -15.529 23.325 1.00 90.75 197 ASP A CA 1
ATOM 1642 C C . ASP A 1 197 ? -18.975 -16.007 21.897 1.00 90.75 197 ASP A C 1
ATOM 1644 O O . ASP A 1 197 ? -20.112 -15.934 21.430 1.00 90.75 197 ASP A O 1
ATOM 1648 N N . GLY A 1 198 ? -17.962 -16.446 21.139 1.00 86.44 198 GLY A N 1
ATOM 1649 C CA . GLY A 1 198 ? -18.129 -16.920 19.760 1.00 86.44 198 GLY A CA 1
ATOM 1650 C C . GLY A 1 198 ? -18.403 -15.828 18.717 1.00 86.44 198 GLY A C 1
ATOM 1651 O O . GLY A 1 198 ? -18.593 -16.161 17.546 1.00 86.44 198 GLY A O 1
ATOM 1652 N N . LYS A 1 199 ? -18.384 -14.549 19.106 1.00 91.56 199 LYS A N 1
ATOM 1653 C CA . LYS A 1 199 ? -18.535 -13.389 18.222 1.00 91.56 199 LYS A CA 1
ATOM 1654 C C . LYS A 1 199 ? -17.202 -12.698 17.977 1.00 91.56 199 LYS A C 1
ATOM 1656 O O . LYS A 1 199 ? -16.342 -12.628 18.852 1.00 91.56 199 LYS A O 1
ATOM 1661 N N . LEU A 1 200 ? -17.037 -12.176 16.769 1.00 93.00 200 LEU A N 1
ATOM 1662 C CA . LEU A 1 200 ? -15.918 -11.325 16.399 1.00 93.00 200 LEU A CA 1
ATOM 1663 C C . LEU A 1 200 ? -16.206 -9.900 16.869 1.00 93.00 200 LEU A C 1
ATOM 1665 O O . LEU A 1 200 ? -17.191 -9.294 16.447 1.00 93.00 200 LEU A O 1
ATOM 1669 N N . ILE A 1 201 ? -15.333 -9.382 17.733 1.00 94.19 201 ILE A N 1
ATOM 1670 C CA . ILE A 1 201 ? -15.407 -8.016 18.259 1.00 94.19 201 ILE A CA 1
ATOM 1671 C C . ILE A 1 201 ? -14.200 -7.232 17.756 1.00 94.19 201 ILE A C 1
ATOM 1673 O O . ILE A 1 201 ? -13.066 -7.669 17.936 1.00 94.19 201 ILE A O 1
ATOM 1677 N N . GLY A 1 202 ? -14.446 -6.073 17.146 1.00 95.25 202 GLY A N 1
ATOM 1678 C CA . GLY A 1 202 ? -13.426 -5.161 16.627 1.00 95.25 202 GLY A CA 1
ATOM 1679 C C . GLY A 1 202 ? -13.818 -4.561 15.276 1.00 95.25 202 GLY A C 1
ATOM 1680 O O . GLY A 1 202 ? -14.806 -4.965 14.670 1.00 95.25 202 GLY A O 1
ATOM 1681 N N . GLN A 1 203 ? -13.052 -3.578 14.810 1.00 95.56 203 GLN A N 1
ATOM 1682 C CA . GLN A 1 203 ? -13.313 -2.840 13.569 1.00 95.56 203 GLN A CA 1
ATOM 1683 C C . GLN A 1 203 ? -12.637 -3.470 12.347 1.00 95.56 203 GLN A C 1
ATOM 1685 O O . GLN A 1 203 ? -13.004 -3.148 11.222 1.00 95.56 203 GLN A O 1
ATOM 1690 N N . ASN A 1 204 ? -11.654 -4.357 12.551 1.00 96.25 204 ASN A N 1
ATOM 1691 C CA . ASN A 1 204 ? -10.954 -5.074 11.483 1.00 96.25 204 ASN A CA 1
ATOM 1692 C C . ASN A 1 204 ? -10.333 -4.175 10.388 1.00 96.25 204 ASN A C 1
ATOM 1694 O O . ASN A 1 204 ? -10.249 -4.581 9.226 1.00 96.25 204 ASN A O 1
ATOM 1698 N N . LEU A 1 205 ? -9.878 -2.961 10.726 1.00 97.12 205 LEU A N 1
ATOM 1699 C CA . LEU A 1 205 ? -9.367 -2.017 9.723 1.00 97.12 205 LEU A CA 1
ATOM 1700 C C . LEU A 1 205 ? -8.182 -2.575 8.918 1.00 97.12 205 LEU A C 1
ATOM 1702 O O . LEU A 1 205 ? -8.085 -2.313 7.723 1.00 97.12 205 LEU A O 1
ATOM 1706 N N . PHE A 1 206 ? -7.301 -3.384 9.514 1.00 97.50 206 PHE A N 1
ATOM 1707 C CA . PHE A 1 206 ? -6.210 -4.016 8.762 1.00 97.50 206 PHE A CA 1
ATOM 1708 C C . PHE A 1 206 ? -6.720 -5.116 7.833 1.00 97.50 206 PHE A C 1
ATOM 1710 O O . PHE A 1 206 ? -6.171 -5.290 6.750 1.00 97.50 206 PHE A O 1
ATOM 1717 N N . GLY A 1 207 ? -7.781 -5.832 8.211 1.00 96.81 207 GLY A N 1
ATOM 1718 C CA . GLY A 1 207 ? -8.425 -6.808 7.334 1.00 96.81 207 GLY A CA 1
ATOM 1719 C C . GLY A 1 207 ? -8.988 -6.143 6.079 1.00 96.81 207 GLY A C 1
ATOM 1720 O O . GLY A 1 207 ? -8.682 -6.578 4.969 1.00 96.81 207 GLY A O 1
ATOM 1721 N N . PHE A 1 208 ? -9.712 -5.030 6.242 1.00 97.50 208 PHE A N 1
ATOM 1722 C CA . PHE A 1 208 ? -10.200 -4.233 5.110 1.00 97.50 208 PHE A CA 1
ATOM 1723 C C . PHE A 1 208 ? -9.058 -3.674 4.260 1.00 97.50 208 PHE A C 1
ATOM 1725 O O . PHE A 1 208 ? -9.099 -3.801 3.036 1.00 97.50 208 PHE A O 1
ATOM 1732 N N . ALA A 1 209 ? -7.999 -3.161 4.893 1.00 97.81 209 ALA A N 1
ATOM 1733 C CA . ALA A 1 209 ? -6.836 -2.665 4.169 1.00 97.81 209 ALA A CA 1
ATOM 1734 C C . ALA A 1 209 ? -6.172 -3.765 3.327 1.00 97.81 209 ALA A C 1
ATOM 1736 O O . ALA A 1 209 ? -5.856 -3.544 2.162 1.00 97.81 209 ALA A O 1
ATOM 1737 N N . MET A 1 210 ? -6.012 -4.975 3.871 1.00 97.75 210 MET A N 1
ATOM 1738 C CA . MET A 1 210 ? -5.455 -6.114 3.133 1.00 97.75 210 MET A CA 1
ATOM 1739 C C . MET A 1 210 ? -6.336 -6.534 1.957 1.00 97.75 210 MET A C 1
ATOM 1741 O O . MET A 1 210 ? -5.805 -6.890 0.908 1.00 97.75 210 MET A O 1
ATOM 1745 N N . MET A 1 211 ? -7.661 -6.467 2.095 1.00 97.62 211 MET A N 1
ATOM 1746 C CA . MET A 1 211 ? -8.585 -6.741 0.990 1.00 97.62 211 MET A CA 1
ATOM 1747 C C . MET A 1 211 ? -8.467 -5.686 -0.116 1.00 97.62 211 MET A C 1
ATOM 1749 O O . MET A 1 211 ? -8.412 -6.043 -1.286 1.00 97.62 211 MET A O 1
ATOM 1753 N N . GLU A 1 212 ? -8.363 -4.402 0.229 1.00 97.94 212 GLU A N 1
ATOM 1754 C CA . GLU A 1 212 ? -8.162 -3.333 -0.759 1.00 97.94 212 GLU A CA 1
ATOM 1755 C C . GLU A 1 212 ? -6.792 -3.411 -1.443 1.00 97.94 212 GLU A C 1
ATOM 1757 O O . GLU A 1 212 ? -6.697 -3.270 -2.662 1.00 97.94 212 GLU A O 1
ATOM 1762 N N . ILE A 1 213 ? -5.731 -3.690 -0.680 1.00 98.12 213 ILE A N 1
ATOM 1763 C CA . ILE A 1 213 ? -4.389 -3.928 -1.226 1.00 98.12 213 ILE A CA 1
ATOM 1764 C C . ILE A 1 213 ? -4.432 -5.116 -2.182 1.00 98.12 213 ILE A C 1
ATOM 1766 O O . ILE A 1 213 ? -3.911 -5.026 -3.288 1.00 98.12 213 ILE A O 1
ATOM 1770 N N . ARG A 1 214 ? -5.072 -6.220 -1.786 1.00 97.88 214 ARG A N 1
ATOM 1771 C CA . ARG A 1 214 ? -5.227 -7.403 -2.631 1.00 97.88 214 ARG A CA 1
ATOM 1772 C C . ARG A 1 214 ? -5.920 -7.074 -3.944 1.00 97.88 214 ARG A C 1
ATOM 1774 O O . ARG A 1 214 ? -5.414 -7.500 -4.971 1.00 97.88 214 ARG A O 1
ATOM 1781 N N . ASP A 1 215 ? -7.037 -6.346 -3.917 1.00 97.31 215 ASP A N 1
ATOM 1782 C CA . ASP A 1 215 ? -7.771 -5.986 -5.137 1.00 97.31 215 ASP A CA 1
ATOM 1783 C C . ASP A 1 215 ? -6.840 -5.282 -6.135 1.00 97.31 215 ASP A C 1
ATOM 1785 O O . ASP A 1 215 ? -6.751 -5.670 -7.295 1.00 97.31 215 ASP A O 1
ATOM 1789 N N . VAL A 1 216 ? -6.058 -4.313 -5.649 1.00 96.69 216 VAL A N 1
ATOM 1790 C CA . VAL A 1 216 ? -5.044 -3.621 -6.451 1.00 96.69 216 VAL A CA 1
ATOM 1791 C C . VAL A 1 216 ? -3.965 -4.574 -6.961 1.00 96.69 216 VAL A C 1
ATOM 1793 O O . VAL A 1 216 ? -3.560 -4.489 -8.118 1.00 96.69 216 VAL A O 1
ATOM 1796 N N . LEU A 1 217 ? -3.445 -5.452 -6.103 1.00 97.69 217 LEU A N 1
ATOM 1797 C CA . LEU A 1 217 ? -2.355 -6.352 -6.473 1.00 97.69 217 LEU A CA 1
ATOM 1798 C C . LEU A 1 217 ? -2.801 -7.413 -7.478 1.00 97.69 217 LEU A C 1
ATOM 1800 O O . LEU A 1 217 ? -2.007 -7.754 -8.348 1.00 97.69 217 LEU A O 1
ATOM 1804 N N . CYS A 1 218 ? -4.043 -7.894 -7.394 1.00 97.00 218 CYS A N 1
ATOM 1805 C CA . CYS A 1 218 ? -4.624 -8.791 -8.388 1.00 97.00 218 CYS A CA 1
ATOM 1806 C C . CYS A 1 218 ? -4.552 -8.170 -9.785 1.00 97.00 218 CYS A C 1
ATOM 1808 O O . CYS A 1 218 ? -4.053 -8.823 -10.693 1.00 97.00 218 CYS A O 1
ATOM 1810 N N . ASP A 1 219 ? -4.946 -6.903 -9.927 1.00 95.69 219 ASP A N 1
ATOM 1811 C CA . ASP A 1 219 ? -4.913 -6.200 -11.212 1.00 95.69 219 ASP A CA 1
ATOM 1812 C C . ASP A 1 219 ? -3.473 -5.889 -11.654 1.00 95.69 219 ASP A C 1
ATOM 1814 O O . ASP A 1 219 ? -3.073 -6.145 -12.789 1.00 95.69 219 ASP A O 1
ATOM 1818 N N . VAL A 1 220 ? -2.652 -5.338 -10.754 1.00 96.75 220 VAL A N 1
ATOM 1819 C CA . VAL A 1 220 ? -1.284 -4.891 -11.077 1.00 96.75 220 VAL A CA 1
ATOM 1820 C C . VAL A 1 220 ? -0.367 -6.063 -11.435 1.00 96.75 220 VAL A C 1
ATOM 1822 O O . VAL A 1 220 ? 0.491 -5.918 -12.308 1.00 96.75 220 VAL A O 1
ATOM 1825 N N . TYR A 1 221 ? -0.520 -7.207 -10.764 1.00 96.56 221 TYR A N 1
ATOM 1826 C CA . TYR A 1 221 ? 0.352 -8.376 -10.914 1.00 96.56 221 TYR A CA 1
ATOM 1827 C C . TYR A 1 221 ? -0.271 -9.502 -11.752 1.00 96.56 221 TYR A C 1
ATOM 1829 O O . TYR A 1 221 ? 0.379 -10.535 -11.905 1.00 96.56 221 TYR A O 1
ATOM 1837 N N . GLU A 1 222 ? -1.460 -9.315 -12.341 1.00 95.75 222 GLU A N 1
ATOM 1838 C CA . GLU A 1 222 ? -2.131 -10.323 -13.186 1.00 95.75 222 GLU A CA 1
ATOM 1839 C C . GLU A 1 222 ? -1.188 -10.893 -14.257 1.00 95.75 222 GLU A C 1
ATOM 1841 O O . GLU A 1 222 ? -1.104 -12.102 -14.459 1.00 95.75 222 GLU A O 1
ATOM 1846 N N . ASN A 1 223 ? -0.419 -10.006 -14.892 1.00 96.06 223 ASN A N 1
ATOM 1847 C CA . ASN A 1 223 ? 0.487 -10.325 -15.992 1.00 96.06 223 ASN A CA 1
ATOM 1848 C C . ASN A 1 223 ? 1.965 -10.367 -15.568 1.00 96.06 223 ASN A C 1
ATOM 1850 O O . ASN A 1 223 ? 2.854 -10.220 -16.407 1.00 96.06 223 ASN A O 1
ATOM 1854 N N . TYR A 1 224 ? 2.261 -10.552 -14.274 1.00 94.94 224 TYR A N 1
ATOM 1855 C CA . TYR A 1 224 ? 3.636 -10.549 -13.754 1.00 94.94 224 TYR A CA 1
ATOM 1856 C C . TYR A 1 224 ? 4.541 -11.578 -14.447 1.00 94.94 224 TYR A C 1
ATOM 1858 O O . TYR A 1 224 ? 5.700 -11.283 -14.733 1.00 94.94 224 TYR A O 1
ATOM 1866 N N . ASP A 1 225 ? 4.007 -12.756 -14.778 1.00 93.88 225 ASP A N 1
ATOM 1867 C CA . ASP A 1 225 ? 4.760 -13.824 -15.448 1.00 93.88 225 ASP A CA 1
ATOM 1868 C C . ASP A 1 225 ? 5.074 -13.513 -16.926 1.00 93.88 225 ASP A C 1
ATOM 1870 O O . ASP A 1 225 ? 5.917 -14.175 -17.529 1.00 93.88 225 ASP A O 1
ATOM 1874 N N . LEU A 1 226 ? 4.451 -12.477 -17.507 1.00 95.56 226 LEU A N 1
ATOM 1875 C CA . LEU A 1 226 ? 4.781 -11.973 -18.846 1.00 95.56 226 LEU A CA 1
ATOM 1876 C C . LEU A 1 226 ? 5.957 -10.980 -18.829 1.00 95.56 226 LEU A C 1
ATOM 1878 O O . LEU A 1 226 ? 6.365 -10.482 -19.881 1.00 95.56 226 LEU A O 1
ATOM 1882 N N . ILE A 1 227 ? 6.503 -10.650 -17.654 1.00 96.00 227 ILE A N 1
ATOM 1883 C CA . ILE A 1 227 ? 7.633 -9.729 -17.533 1.00 96.00 227 ILE A CA 1
ATOM 1884 C C . ILE A 1 227 ? 8.930 -10.410 -17.984 1.00 96.00 227 ILE A C 1
ATOM 1886 O O . ILE A 1 227 ? 9.355 -11.437 -17.454 1.00 96.00 227 ILE A O 1
ATOM 1890 N N . ASP A 1 228 ? 9.626 -9.762 -18.912 1.00 96.25 228 ASP A N 1
ATOM 1891 C CA . ASP A 1 228 ? 10.991 -10.087 -19.290 1.00 96.25 228 ASP A CA 1
ATOM 1892 C C . ASP A 1 228 ? 11.978 -9.530 -18.254 1.00 96.25 228 ASP A C 1
ATOM 1894 O O . ASP A 1 228 ? 12.344 -8.348 -18.279 1.00 96.25 228 ASP A O 1
ATOM 1898 N N . TRP A 1 229 ? 12.429 -10.371 -17.325 1.00 94.81 229 TRP A N 1
ATOM 1899 C CA . TRP A 1 229 ? 13.430 -9.975 -16.332 1.00 94.81 229 TRP A CA 1
ATOM 1900 C C . TRP A 1 229 ? 14.855 -9.871 -16.894 1.00 94.81 229 TRP A C 1
ATOM 1902 O O . TRP A 1 229 ? 15.661 -9.138 -16.318 1.00 94.81 229 TRP A O 1
ATOM 1912 N N . ASP A 1 230 ? 15.152 -10.480 -18.046 1.00 94.31 230 ASP A N 1
ATOM 1913 C CA . ASP A 1 230 ? 16.436 -10.292 -18.735 1.00 94.31 230 ASP A CA 1
ATOM 1914 C C . ASP A 1 230 ? 16.502 -8.877 -19.331 1.00 94.31 230 ASP A C 1
ATOM 1916 O O . ASP A 1 230 ? 17.484 -8.147 -19.163 1.00 94.31 230 ASP A O 1
ATOM 1920 N N . LEU A 1 231 ? 15.397 -8.421 -19.929 1.00 95.50 231 LEU A N 1
ATOM 1921 C CA . LEU A 1 231 ? 15.234 -7.038 -20.370 1.00 95.50 231 LEU A CA 1
ATOM 1922 C C . LEU A 1 231 ? 15.112 -6.074 -19.187 1.00 95.50 231 LEU A C 1
ATOM 1924 O O . LEU A 1 231 ? 15.609 -4.953 -19.254 1.00 95.50 231 LEU A O 1
ATOM 1928 N N . SER A 1 232 ? 14.469 -6.456 -18.090 1.00 96.25 232 SER A N 1
ATOM 1929 C CA . SER A 1 232 ? 14.178 -5.532 -16.983 1.00 96.25 232 SER A CA 1
ATOM 1930 C C . SER A 1 232 ? 15.298 -5.440 -15.945 1.00 96.25 232 SER A C 1
ATOM 1932 O O . SER A 1 232 ? 15.297 -4.511 -15.133 1.00 96.25 232 SER A O 1
ATOM 1934 N N . GLY A 1 233 ? 16.262 -6.365 -15.959 1.00 94.81 233 GLY A N 1
ATOM 1935 C CA . GLY A 1 233 ? 17.226 -6.595 -14.874 1.00 94.81 233 GLY A CA 1
ATOM 1936 C C . GLY A 1 233 ? 16.555 -7.172 -13.620 1.00 94.81 233 GLY A C 1
ATOM 1937 O O . GLY A 1 233 ? 15.340 -7.269 -13.570 1.00 94.81 233 GLY A O 1
ATOM 1938 N N . SER A 1 234 ? 17.304 -7.460 -12.552 1.00 93.12 234 SER A N 1
ATOM 1939 C CA . SER A 1 234 ? 16.792 -8.163 -11.353 1.00 93.12 234 SER A CA 1
ATOM 1940 C C . SER A 1 234 ? 15.488 -7.595 -10.759 1.00 93.12 234 SER A C 1
ATOM 1942 O O . SER A 1 234 ? 15.400 -6.375 -10.598 1.00 93.12 234 SER A O 1
ATOM 1944 N N . PRO A 1 235 ? 14.504 -8.426 -10.373 1.00 93.75 235 PRO A N 1
ATOM 1945 C CA . PRO A 1 235 ? 13.301 -7.952 -9.688 1.00 93.75 235 PRO A CA 1
ATOM 1946 C C . PRO A 1 235 ? 13.640 -7.269 -8.357 1.00 93.75 235 PRO A C 1
ATOM 1948 O O . PRO A 1 235 ? 14.712 -7.503 -7.793 1.00 93.75 235 PRO A O 1
ATOM 1951 N N . TYR A 1 236 ? 12.720 -6.432 -7.863 1.00 92.12 236 TYR A N 1
ATOM 1952 C CA . TYR A 1 236 ? 12.887 -5.711 -6.594 1.00 92.12 236 TYR A CA 1
ATOM 1953 C C . TYR A 1 236 ? 13.157 -6.663 -5.422 1.00 92.12 236 TYR A C 1
ATOM 1955 O O . TYR A 1 236 ? 14.084 -6.461 -4.642 1.00 92.12 236 TYR A O 1
ATOM 1963 N N . SER A 1 237 ? 12.374 -7.737 -5.344 1.00 92.19 237 SER A N 1
ATOM 1964 C CA . SER A 1 237 ? 12.563 -8.841 -4.412 1.00 92.19 237 SER A CA 1
ATOM 1965 C C . SER A 1 237 ? 12.517 -10.167 -5.164 1.00 92.19 237 SER A C 1
ATOM 1967 O O . SER A 1 237 ? 11.901 -10.286 -6.225 1.00 92.19 237 SER A O 1
ATOM 1969 N N . LYS A 1 238 ? 13.232 -11.163 -4.637 1.00 89.94 238 LYS A N 1
ATOM 1970 C CA . LYS A 1 238 ? 13.293 -12.506 -5.216 1.00 89.94 238 LYS A CA 1
ATOM 1971 C C . LYS A 1 238 ? 12.370 -13.434 -4.443 1.00 89.94 238 LYS A C 1
ATOM 1973 O O . LYS A 1 238 ? 12.357 -13.419 -3.211 1.00 89.94 238 LYS A O 1
ATOM 1978 N N . GLU A 1 239 ? 11.630 -14.254 -5.180 1.00 87.38 239 GLU A N 1
ATOM 1979 C CA . GLU A 1 239 ? 10.838 -15.324 -4.587 1.00 87.38 239 GLU A CA 1
ATOM 1980 C C . GLU A 1 239 ? 11.761 -16.269 -3.822 1.00 87.38 239 GLU A C 1
ATOM 1982 O O . GLU A 1 239 ? 12.876 -16.576 -4.258 1.00 87.38 239 GLU A O 1
ATOM 1987 N N . ARG A 1 240 ? 11.313 -16.679 -2.641 1.00 83.81 240 ARG A N 1
ATOM 1988 C CA . ARG A 1 240 ? 12.058 -17.585 -1.778 1.00 83.81 240 ARG A CA 1
ATOM 1989 C C . ARG A 1 240 ? 11.202 -18.804 -1.555 1.00 83.81 240 ARG A C 1
ATOM 1991 O O . ARG A 1 240 ? 9.996 -18.703 -1.360 1.00 83.81 240 ARG A O 1
ATOM 1998 N N . CYS A 1 241 ? 11.842 -19.964 -1.579 1.00 67.19 241 CYS A N 1
ATOM 1999 C CA . CYS A 1 241 ? 11.147 -21.189 -1.247 1.00 67.19 241 CYS A CA 1
ATOM 2000 C C . CYS A 1 241 ? 10.671 -21.083 0.206 1.00 67.19 241 CYS A C 1
ATOM 2002 O O . CYS A 1 241 ? 11.486 -20.899 1.106 1.00 67.19 241 CYS A O 1
ATOM 2004 N N . SER A 1 242 ? 9.366 -21.209 0.444 1.00 55.12 242 SER A N 1
ATOM 2005 C CA . SER A 1 242 ? 8.781 -21.250 1.794 1.00 55.12 242 SER A CA 1
ATOM 2006 C C . SER A 1 242 ? 9.084 -22.568 2.524 1.00 55.12 242 SER A C 1
ATOM 2008 O O . SER A 1 242 ? 8.523 -22.847 3.582 1.00 55.12 242 SER A O 1
ATOM 2010 N N . CYS A 1 243 ? 9.952 -23.407 1.953 1.00 44.34 243 CYS A N 1
ATOM 2011 C CA . CYS A 1 243 ? 10.464 -24.600 2.594 1.00 44.34 243 CYS A CA 1
ATOM 2012 C C . CYS A 1 243 ? 11.372 -24.185 3.754 1.00 44.34 243 CYS A C 1
ATOM 2014 O O . CYS A 1 243 ? 12.486 -23.707 3.543 1.00 44.34 243 CYS A O 1
ATOM 2016 N N . ASN A 1 244 ? 10.898 -24.403 4.982 1.00 38.72 244 ASN A N 1
ATOM 2017 C CA . ASN A 1 244 ? 11.736 -24.457 6.174 1.00 38.72 244 ASN A CA 1
ATOM 2018 C C . ASN A 1 244 ? 12.798 -25.553 5.989 1.00 38.72 244 ASN A C 1
ATOM 2020 O O . ASN A 1 244 ? 12.605 -26.694 6.407 1.00 38.72 244 ASN A O 1
ATOM 2024 N N . HIS A 1 245 ? 13.926 -25.227 5.367 1.00 33.44 245 HIS A N 1
ATOM 2025 C CA . HIS A 1 245 ? 15.140 -26.005 5.548 1.00 33.44 245 HIS A CA 1
ATOM 2026 C C . HIS A 1 245 ? 15.709 -25.626 6.911 1.00 33.44 245 HIS A C 1
ATOM 2028 O O . HIS A 1 245 ? 16.500 -24.698 7.049 1.00 33.44 245 HIS A O 1
ATOM 2034 N N . VAL A 1 246 ? 15.233 -26.336 7.934 1.00 35.72 246 VAL A N 1
ATOM 2035 C CA . VAL A 1 246 ? 15.983 -26.502 9.176 1.00 35.72 246 VAL A CA 1
ATOM 2036 C C . VAL A 1 246 ? 17.241 -27.279 8.785 1.00 35.72 246 VAL A C 1
ATOM 2038 O O . VAL A 1 246 ? 17.144 -28.446 8.402 1.00 35.72 246 VAL A O 1
ATOM 2041 N N . HIS A 1 247 ? 18.387 -26.605 8.789 1.00 31.08 247 HIS A N 1
ATOM 2042 C CA . HIS A 1 247 ? 19.689 -27.261 8.845 1.00 31.08 247 HIS A CA 1
ATOM 2043 C C . HIS A 1 247 ? 20.129 -27.352 10.300 1.00 31.08 247 HIS A C 1
ATOM 2045 O O . HIS A 1 247 ? 19.953 -26.344 11.022 1.00 31.08 247 HIS A O 1
#

Secondary structure (DSSP, 8-state):
-----BPPPHHHHSTTS-TTSGGGTSHHHHHHHHHHHHH-S-HHHHHHHSPPPGGGSPPPPPPTTS-HHHHHHHH-TTS-GGG--SSTTS--S----TTT---EEEEETHHHH--SS-EEETTEEES-HHHHHHHHHHHHHHH-HHHHHHHHHHHHHHHHHHHHHH-HHHHHHHHTTTT-EEEEE-S-TTTSBEEETTEEES--HHHHHHHHHHHHHHHHHTTGGGB-HHHH-S-SS----------